Protein AF-A0A6V8PHM7-F1 (afdb_monomer_lite)

Sequence (196 aa):
SLYGDDLQTNILTHQKIQDLKKGDLSDFIRTCPKDVKEMFSRLLSLIRSMKNPFLRDLLLKFFLDESFSDSFKKAAAAITYHHSYSGGLLEHTLSVCETCDHMAAKYSNVNRDLALAGAILHDIGKVHEYKVGVVIEMTDEGKLLGHIAIGHQMVAEKINEIEFFLADLRTHLLHILLSHHGQQEWGSPRCPQTPE

Secondary structure (DSSP, 8-state):
--PPP--------TTSSTT--TT-GGGGS-B-SS-HHHHHHHHHHHHHH-S-HHHHHHHHHHHT-HHHHHHHHH--S-SSSTT-SBTHHHHHHHHHHHHHHHHHHH-TTS-HHHHHHHHHHTTTTHHHHEEESSSEEE-HHHHHHHHHHHHHHHHHHHHHTSTT--HHHHHHHHHHHHHTTSSGGGT-SS---S--

pLDDT: mean 80.78, std 20.19, range [32.53, 98.62]

Radius of gyration: 19.66 Å; chains: 1; bounding box: 48×30×76 Å

InterPro domains:
  IPR003607 HD/PDEase domain [cd00077] (87-168)
  IPR006674 HD domain [PF01966] (90-185)
  IPR006675 HDIG domain [TIGR00277] (86-156)
  IPR050798 YhaM family exoribonucleases and phosphodiesterases [PTHR37294] (8-196)

Organism: NCBI:txid2754717

Structure (mmCIF, N/CA/C/O backbone):
data_AF-A0A6V8PHM7-F1
#
_entry.id   AF-A0A6V8PHM7-F1
#
loop_
_atom_site.group_PDB
_atom_site.id
_atom_site.type_symbol
_atom_site.label_atom_id
_atom_site.label_alt_id
_atom_site.label_comp_id
_atom_site.label_asym_id
_atom_site.label_entity_id
_atom_site.label_seq_id
_atom_site.pdbx_PDB_ins_code
_atom_site.Cartn_x
_atom_site.Cartn_y
_atom_site.Cartn_z
_atom_site.occupancy
_atom_site.B_iso_or_equiv
_atom_site.auth_seq_id
_atom_site.auth_comp_id
_atom_site.auth_asym_id
_atom_site.auth_atom_id
_atom_site.pdbx_PDB_model_num
ATOM 1 N N . SER A 1 1 ? -2.037 2.525 -59.217 1.00 35.31 1 SER A N 1
ATOM 2 C CA . SER A 1 1 ? -1.843 3.920 -58.790 1.00 35.31 1 SER A CA 1
ATOM 3 C C . SER A 1 1 ? -2.313 4.030 -57.352 1.00 35.31 1 SER A C 1
ATOM 5 O O . SER A 1 1 ? -3.493 3.814 -57.122 1.00 35.31 1 SER A O 1
ATOM 7 N N . LEU A 1 2 ? -1.361 4.243 -56.437 1.00 32.53 2 LEU A N 1
ATOM 8 C CA . LEU A 1 2 ? -1.505 4.837 -55.099 1.00 32.53 2 LEU A CA 1
ATOM 9 C C . LEU A 1 2 ? -2.563 4.233 -54.151 1.00 32.53 2 LEU 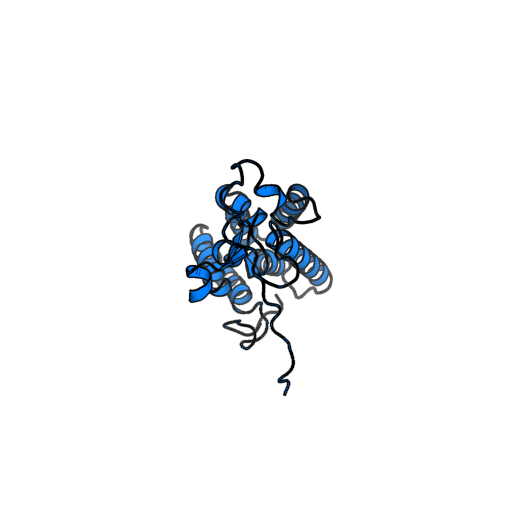A C 1
ATOM 11 O O . LEU A 1 2 ? -3.662 4.756 -54.008 1.00 32.53 2 LEU A O 1
ATOM 15 N N . TYR A 1 3 ? -2.165 3.172 -53.441 1.00 38.16 3 TYR A N 1
ATOM 16 C CA . TYR A 1 3 ? -2.597 2.972 -52.054 1.00 38.16 3 TYR A CA 1
ATOM 17 C C . TYR A 1 3 ? -1.773 3.924 -51.181 1.00 38.16 3 TYR A C 1
ATOM 19 O O . TYR A 1 3 ? -0.547 3.929 -51.282 1.00 38.16 3 TYR A O 1
ATOM 27 N N . GLY A 1 4 ? -2.471 4.770 -50.426 1.00 33.66 4 GLY A N 1
ATOM 28 C CA . GLY A 1 4 ? -1.903 5.834 -49.610 1.00 33.66 4 GLY A CA 1
ATOM 29 C C . GLY A 1 4 ? -1.156 5.324 -48.381 1.00 33.66 4 GLY A C 1
ATOM 30 O O . GLY A 1 4 ? -1.511 4.301 -47.796 1.00 33.66 4 GLY A O 1
ATOM 31 N N . ASP A 1 5 ? -0.119 6.089 -48.063 1.00 43.78 5 ASP A N 1
ATOM 32 C CA . ASP A 1 5 ? 0.754 6.040 -46.900 1.00 43.78 5 ASP A CA 1
ATOM 33 C C . ASP A 1 5 ? 0.001 5.988 -45.566 1.00 43.78 5 ASP A C 1
ATOM 35 O O . ASP A 1 5 ? -0.921 6.767 -45.352 1.00 43.78 5 ASP A O 1
ATOM 39 N N . ASP A 1 6 ? 0.451 5.107 -44.667 1.00 39.88 6 ASP A N 1
ATOM 40 C CA . ASP A 1 6 ? 0.664 5.429 -43.247 1.00 39.88 6 ASP A CA 1
ATOM 41 C C . ASP A 1 6 ? 1.378 4.259 -42.545 1.00 39.88 6 ASP A C 1
ATOM 43 O O . ASP A 1 6 ? 0.782 3.373 -41.936 1.00 39.88 6 ASP A O 1
ATOM 47 N N . LEU A 1 7 ? 2.709 4.251 -42.657 1.00 36.38 7 LEU A N 1
ATOM 48 C CA . LEU A 1 7 ? 3.618 3.391 -41.892 1.00 36.38 7 LEU A CA 1
ATOM 49 C C . LEU A 1 7 ? 4.842 4.225 -41.479 1.00 36.38 7 LEU A C 1
ATOM 51 O O . LEU A 1 7 ? 5.941 4.066 -42.004 1.00 36.38 7 LEU A O 1
ATOM 55 N N . GLN A 1 8 ? 4.661 5.137 -40.523 1.00 37.12 8 GLN A N 1
ATOM 56 C CA . GLN A 1 8 ? 5.773 5.665 -39.725 1.00 37.12 8 GLN A CA 1
ATOM 57 C C . GLN A 1 8 ? 5.819 4.940 -38.378 1.00 37.12 8 GLN A C 1
ATOM 59 O O . GLN A 1 8 ? 5.395 5.451 -37.346 1.00 37.12 8 GLN A O 1
ATOM 64 N N . THR A 1 9 ? 6.358 3.722 -38.387 1.00 39.97 9 THR A N 1
ATOM 65 C CA . THR A 1 9 ? 6.734 2.993 -37.170 1.00 39.97 9 THR A CA 1
ATOM 66 C C . THR A 1 9 ? 8.250 2.935 -37.036 1.00 39.97 9 THR A C 1
ATOM 68 O O . THR A 1 9 ? 8.925 2.222 -37.772 1.00 39.97 9 THR A O 1
ATOM 71 N N . ASN A 1 10 ? 8.746 3.713 -36.070 1.00 43.69 10 ASN A N 1
ATOM 72 C CA . ASN A 1 10 ? 9.873 3.443 -35.174 1.00 43.69 10 ASN A CA 1
ATOM 73 C C . ASN A 1 10 ? 10.925 2.429 -35.652 1.00 43.69 10 ASN A C 1
ATOM 75 O O . ASN A 1 10 ? 10.865 1.247 -35.319 1.00 43.69 10 ASN A O 1
ATOM 79 N N . ILE A 1 11 ? 11.977 2.934 -36.295 1.00 39.06 11 ILE A N 1
ATOM 80 C CA . ILE A 1 11 ? 13.274 2.254 -36.349 1.00 39.06 11 ILE A CA 1
ATOM 81 C C . ILE A 1 11 ? 14.287 3.159 -35.647 1.00 39.06 11 ILE A C 1
ATOM 83 O O . ILE A 1 11 ? 15.045 3.893 -36.276 1.00 39.06 11 ILE A O 1
ATOM 87 N N . LEU A 1 12 ? 14.292 3.117 -34.313 1.00 38.50 12 LEU A N 1
ATOM 88 C CA . LEU A 1 12 ? 15.502 3.444 -33.566 1.00 38.50 12 LEU A CA 1
ATOM 89 C C . LEU A 1 12 ? 16.352 2.174 -33.556 1.00 38.50 12 LEU A C 1
ATOM 91 O O . LEU A 1 12 ? 16.049 1.178 -32.905 1.00 38.50 12 LEU A O 1
ATOM 95 N N . THR A 1 13 ? 17.368 2.207 -34.406 1.00 41.56 13 THR A N 1
ATOM 96 C CA . THR A 1 13 ? 18.312 1.141 -34.710 1.00 41.56 13 THR A CA 1
ATOM 97 C C . THR A 1 13 ? 18.984 0.574 -33.456 1.00 41.56 13 THR A C 1
ATOM 99 O O . THR A 1 13 ? 19.547 1.294 -32.633 1.00 41.56 13 THR A O 1
ATOM 102 N N . HIS A 1 14 ? 19.018 -0.760 -33.392 1.00 43.41 14 HIS A N 1
ATOM 103 C CA . HIS A 1 14 ? 19.705 -1.620 -32.414 1.00 43.41 14 HIS A CA 1
ATOM 104 C C . HIS A 1 14 ? 21.212 -1.313 -32.212 1.00 43.41 14 HIS A C 1
ATOM 106 O O . HIS A 1 14 ? 21.855 -1.897 -31.346 1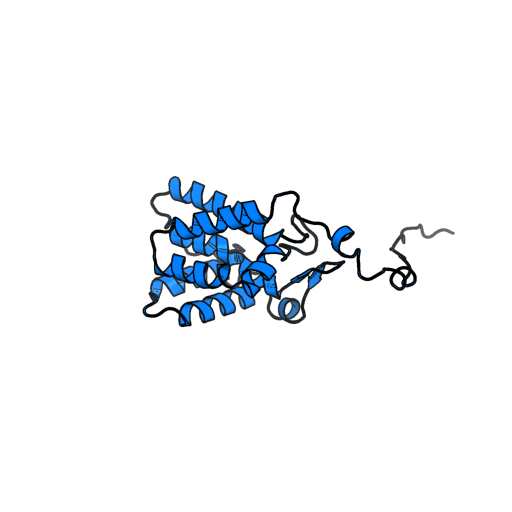.00 43.41 14 HIS A O 1
ATOM 112 N N . GLN A 1 15 ? 21.794 -0.408 -33.006 1.00 38.03 15 GLN A N 1
ATOM 113 C CA . GLN A 1 15 ? 23.227 -0.106 -33.022 1.00 38.03 15 GLN A CA 1
ATOM 114 C C . GLN A 1 15 ? 23.666 0.975 -32.023 1.00 38.03 15 GLN A C 1
ATOM 116 O O . GLN A 1 15 ? 24.852 1.056 -31.735 1.00 38.03 15 GLN A O 1
ATOM 121 N N . LYS A 1 16 ? 22.759 1.773 -31.438 1.00 42.41 16 LYS A N 1
ATOM 122 C CA . LYS A 1 16 ? 23.145 2.830 -30.473 1.00 42.41 16 LYS A CA 1
ATOM 123 C C . LYS A 1 16 ? 23.261 2.375 -29.012 1.00 42.41 16 LYS A C 1
ATOM 125 O O . LYS A 1 16 ? 23.693 3.154 -28.172 1.00 42.41 16 LYS A O 1
ATOM 130 N N . ILE A 1 17 ? 22.885 1.134 -28.700 1.00 47.56 17 ILE A N 1
ATOM 131 C CA . ILE A 1 17 ? 22.852 0.628 -27.316 1.00 47.56 17 ILE A CA 1
ATOM 132 C C . ILE A 1 17 ? 24.230 0.106 -26.864 1.00 47.56 17 ILE A C 1
ATOM 134 O O . ILE A 1 17 ? 24.504 0.061 -25.669 1.00 47.56 17 ILE A O 1
ATOM 138 N N . GLN A 1 18 ? 25.129 -0.235 -27.794 1.00 44.59 18 GLN A N 1
ATOM 139 C CA . GLN A 1 18 ? 26.425 -0.844 -27.456 1.00 44.59 18 GLN A CA 1
ATOM 140 C C . GLN A 1 18 ? 27.495 0.161 -26.984 1.00 44.59 18 GLN A C 1
ATOM 142 O O . GLN A 1 18 ? 28.447 -0.254 -26.329 1.00 44.59 18 GLN A O 1
ATOM 147 N N . ASP A 1 19 ? 27.305 1.466 -27.220 1.00 42.22 19 ASP A N 1
ATOM 148 C CA . ASP A 1 19 ? 28.264 2.522 -26.842 1.00 42.22 19 ASP A CA 1
ATOM 149 C C . ASP A 1 19 ? 27.917 3.259 -25.534 1.00 42.22 19 ASP A C 1
ATOM 151 O O . ASP A 1 19 ? 28.650 4.153 -25.097 1.00 42.22 19 ASP A O 1
ATOM 155 N N . LEU A 1 20 ? 26.815 2.900 -24.867 1.00 43.03 20 LEU A N 1
ATOM 156 C CA . LEU A 1 20 ? 26.428 3.528 -23.606 1.00 43.03 20 LEU A CA 1
ATOM 157 C C . LEU A 1 20 ? 27.324 3.011 -22.478 1.00 43.03 20 LEU A C 1
ATOM 159 O O . LEU A 1 20 ? 27.116 1.937 -21.909 1.00 43.03 20 LEU A O 1
ATOM 163 N N . LYS A 1 21 ? 28.344 3.806 -22.138 1.00 45.50 21 LYS A N 1
ATOM 164 C CA . LYS A 1 21 ? 29.105 3.637 -20.899 1.00 45.50 21 LYS A CA 1
ATOM 165 C C . LYS A 1 21 ? 28.122 3.489 -19.736 1.00 45.50 21 LYS A C 1
ATOM 167 O O . LYS A 1 21 ? 27.166 4.247 -19.610 1.00 45.50 21 LYS A O 1
ATOM 172 N N . LYS A 1 22 ? 28.421 2.539 -18.850 1.00 44.69 22 LYS A N 1
ATOM 173 C CA . LYS A 1 22 ? 27.653 2.117 -17.661 1.00 44.69 22 LYS A CA 1
ATOM 174 C C . LYS A 1 22 ? 27.314 3.238 -16.647 1.00 44.69 22 LYS A C 1
ATOM 176 O O . LYS A 1 22 ? 26.804 2.930 -15.578 1.00 44.69 22 LYS A O 1
ATOM 181 N N . GLY A 1 23 ? 27.646 4.496 -16.943 1.00 43.38 23 GLY A N 1
ATOM 182 C CA . GLY A 1 23 ? 27.566 5.644 -16.043 1.00 43.38 23 GLY A CA 1
ATOM 183 C C . GLY A 1 23 ? 26.365 6.576 -16.221 1.00 43.38 23 GLY A C 1
ATOM 184 O O . GLY A 1 23 ? 26.227 7.446 -15.379 1.00 43.38 23 GLY A O 1
ATOM 185 N N . ASP A 1 24 ? 25.508 6.406 -17.235 1.00 46.31 24 ASP A N 1
ATOM 186 C CA . ASP A 1 24 ? 24.523 7.453 -17.602 1.00 46.31 24 ASP A CA 1
ATOM 187 C C . ASP A 1 24 ? 23.089 6.943 -17.816 1.00 46.31 24 ASP A C 1
ATOM 189 O O . ASP A 1 24 ? 22.253 7.585 -18.443 1.00 46.31 24 ASP A O 1
ATOM 193 N N . LEU A 1 25 ? 22.772 5.747 -17.315 1.00 46.53 25 LEU A N 1
ATOM 194 C CA . LEU A 1 25 ? 21.434 5.165 -17.480 1.00 46.53 25 LEU A CA 1
ATOM 195 C C . LEU A 1 25 ? 20.356 5.923 -16.684 1.00 46.53 25 LEU A C 1
ATOM 197 O O . LEU A 1 25 ? 19.184 5.831 -17.036 1.00 46.53 25 LEU A O 1
ATOM 201 N N . SER A 1 26 ? 20.733 6.672 -15.640 1.00 50.25 26 SER A N 1
ATOM 202 C CA . SER A 1 26 ? 19.816 7.503 -14.847 1.00 50.25 26 SER A CA 1
ATOM 203 C C . SER A 1 26 ? 19.194 8.641 -15.647 1.00 50.25 26 SER A C 1
ATOM 205 O O . SER A 1 26 ? 18.042 8.987 -15.403 1.00 50.25 26 SER A O 1
ATOM 207 N N . ASP A 1 27 ? 19.924 9.182 -16.619 1.00 46.38 27 ASP A N 1
ATOM 208 C CA . ASP A 1 27 ? 19.555 10.405 -17.338 1.00 46.38 27 ASP A CA 1
ATOM 209 C C . ASP A 1 27 ? 18.450 10.162 -18.376 1.00 46.38 27 ASP A C 1
ATOM 211 O O . ASP A 1 27 ? 17.778 11.090 -18.828 1.00 46.38 27 ASP A O 1
ATOM 215 N N . PHE A 1 28 ? 18.213 8.892 -18.713 1.00 50.03 28 PHE A N 1
ATOM 216 C CA . PHE A 1 28 ? 17.169 8.458 -19.641 1.00 50.03 28 PHE A CA 1
ATOM 217 C C . PHE A 1 28 ? 15.921 7.913 -18.936 1.00 50.03 28 PHE A C 1
ATOM 219 O O . PHE A 1 28 ? 14.899 7.687 -19.587 1.00 50.03 28 PHE A O 1
ATOM 226 N N . ILE A 1 29 ? 15.972 7.714 -17.615 1.00 54.34 29 ILE A N 1
ATOM 227 C CA . ILE A 1 29 ? 14.815 7.283 -16.830 1.00 54.34 29 ILE A CA 1
ATOM 228 C C . ILE A 1 29 ? 14.011 8.529 -16.477 1.00 54.34 29 ILE A C 1
ATOM 230 O O . ILE A 1 29 ? 14.487 9.409 -15.764 1.00 54.34 29 ILE A O 1
ATOM 234 N N . ARG A 1 30 ? 12.757 8.608 -16.937 1.00 57.50 30 ARG A N 1
ATOM 235 C CA . ARG A 1 30 ? 11.834 9.632 -16.430 1.00 57.50 30 ARG A CA 1
ATOM 236 C C . ARG A 1 30 ? 11.690 9.407 -14.925 1.00 57.50 30 ARG A C 1
ATOM 238 O O . ARG A 1 30 ? 11.380 8.295 -14.494 1.00 57.50 30 ARG A O 1
ATOM 245 N N . THR A 1 31 ? 11.944 10.444 -14.142 1.00 58.84 31 THR A N 1
ATOM 246 C CA . THR A 1 31 ? 11.839 10.442 -12.681 1.00 58.84 31 THR A CA 1
ATOM 247 C C . THR A 1 31 ? 10.674 11.317 -12.237 1.00 58.84 31 THR A C 1
ATOM 249 O O . THR A 1 31 ? 10.206 12.185 -12.979 1.00 58.84 31 THR A O 1
ATOM 252 N N . CYS A 1 32 ? 10.167 11.056 -11.033 1.00 61.94 32 CYS A N 1
ATOM 253 C CA . CYS A 1 32 ? 9.136 11.886 -10.425 1.00 61.94 32 CYS A CA 1
ATOM 254 C C . CYS A 1 32 ? 9.595 13.357 -10.331 1.00 61.94 32 CYS A C 1
ATOM 256 O O . CYS A 1 32 ? 10.722 13.611 -9.905 1.00 61.94 32 CYS A O 1
ATOM 258 N N . PRO A 1 33 ? 8.738 14.334 -10.687 1.00 62.91 33 PRO A N 1
ATOM 259 C CA . PRO A 1 33 ? 9.062 15.754 -10.557 1.00 62.91 33 PRO A CA 1
ATOM 260 C C . PRO A 1 33 ? 9.104 16.242 -9.096 1.00 62.91 33 PRO A C 1
ATOM 262 O O . PRO A 1 33 ? 9.552 17.358 -8.843 1.00 62.91 33 PRO A O 1
ATOM 265 N N . LYS A 1 34 ? 8.624 15.437 -8.138 1.00 73.38 34 LYS A N 1
ATOM 266 C CA . LYS A 1 34 ? 8.619 15.731 -6.697 1.00 73.38 34 LYS A CA 1
ATOM 267 C C . LYS A 1 34 ? 9.776 15.028 -5.984 1.00 73.38 34 LYS A C 1
ATOM 269 O O . LYS A 1 34 ? 10.242 13.975 -6.418 1.00 73.38 34 LYS A O 1
ATOM 274 N N . ASP A 1 35 ? 10.204 15.577 -4.846 1.00 87.56 35 ASP A N 1
ATOM 275 C CA . ASP A 1 35 ? 11.247 14.964 -4.019 1.00 87.56 35 ASP A CA 1
ATOM 276 C C . ASP A 1 35 ? 10.744 13.645 -3.399 1.00 87.56 35 ASP A C 1
ATOM 278 O O . ASP A 1 35 ? 9.891 13.619 -2.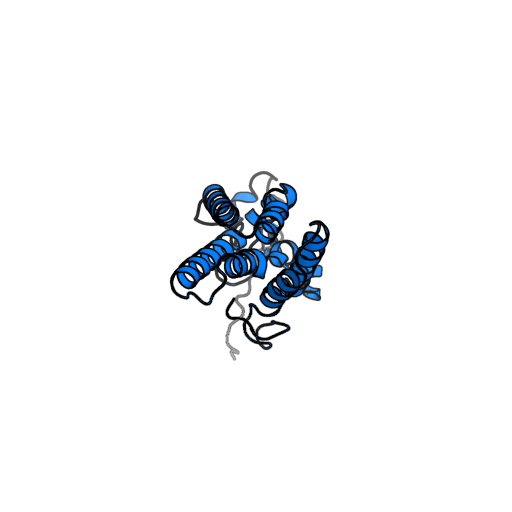508 1.00 87.56 35 ASP A O 1
ATOM 282 N N . VAL A 1 36 ? 11.302 12.527 -3.871 1.00 89.50 36 VAL A N 1
ATOM 283 C CA . VAL A 1 36 ? 10.985 11.171 -3.399 1.00 89.50 36 VAL A CA 1
ATOM 284 C C . VAL A 1 36 ? 11.220 11.015 -1.894 1.00 89.50 36 VAL A C 1
ATOM 286 O O . VAL A 1 36 ? 10.446 10.326 -1.228 1.00 89.50 36 VAL A O 1
ATOM 289 N N . LYS A 1 37 ? 12.257 11.648 -1.331 1.00 91.62 37 LYS A N 1
ATOM 290 C CA . LYS A 1 37 ? 12.539 11.584 0.111 1.00 91.62 37 LYS A CA 1
ATOM 291 C C . LYS A 1 37 ? 11.462 12.311 0.902 1.00 91.62 37 LYS A C 1
ATOM 293 O O . LYS A 1 37 ? 11.013 11.793 1.924 1.00 91.62 37 LYS A O 1
ATOM 298 N N . GLU A 1 38 ? 11.030 13.477 0.428 1.00 93.81 38 GLU A N 1
ATOM 299 C CA . GLU A 1 38 ? 9.951 14.236 1.062 1.00 93.81 38 GLU A CA 1
ATOM 300 C C . GLU A 1 38 ? 8.632 13.456 1.016 1.00 93.81 38 GLU A C 1
ATOM 302 O O . GLU A 1 38 ? 8.000 13.254 2.054 1.00 93.81 38 GLU A O 1
ATOM 307 N N . MET A 1 39 ? 8.249 12.941 -0.157 1.00 94.75 39 MET A N 1
ATOM 308 C CA . MET A 1 39 ? 7.034 12.132 -0.312 1.00 94.75 39 MET A CA 1
ATOM 309 C C . MET A 1 39 ? 7.051 10.898 0.593 1.00 94.75 39 MET A C 1
ATOM 311 O O . MET A 1 39 ? 6.064 10.608 1.270 1.00 94.75 39 MET A O 1
ATOM 315 N N . PHE A 1 40 ? 8.182 10.195 0.659 1.00 96.69 40 PHE A N 1
ATOM 316 C CA . PHE A 1 40 ? 8.317 9.017 1.508 1.00 96.69 40 PHE A CA 1
ATOM 317 C C . PHE A 1 40 ? 8.243 9.370 3.000 1.00 96.69 40 PHE A C 1
ATOM 319 O O . PHE A 1 40 ? 7.588 8.678 3.779 1.00 96.69 40 PHE A O 1
ATOM 326 N N . SER A 1 41 ? 8.849 10.489 3.405 1.00 97.12 41 SER A N 1
ATOM 327 C CA . SER A 1 41 ? 8.738 11.010 4.772 1.00 97.12 41 SER A CA 1
ATOM 328 C C . SER A 1 41 ? 7.289 11.353 5.141 1.00 97.12 41 SER A C 1
ATOM 330 O O . SER A 1 41 ? 6.825 11.026 6.240 1.00 97.12 41 SER A O 1
ATOM 332 N N . ARG A 1 42 ? 6.535 11.953 4.211 1.00 97.06 42 ARG A N 1
ATOM 333 C CA . ARG A 1 42 ? 5.103 12.240 4.389 1.00 97.06 42 ARG A CA 1
ATOM 334 C C . ARG A 1 42 ? 4.283 10.957 4.528 1.00 97.06 42 ARG A C 1
ATOM 336 O O . ARG A 1 42 ? 3.491 10.863 5.463 1.00 97.06 42 ARG A O 1
ATOM 343 N N . LEU A 1 43 ? 4.533 9.945 3.693 1.00 97.94 43 LEU A N 1
ATOM 344 C CA . LEU A 1 43 ? 3.894 8.628 3.801 1.00 97.94 43 LEU A CA 1
ATOM 345 C C . LEU A 1 43 ? 4.143 7.987 5.178 1.00 97.94 43 LEU A C 1
ATOM 347 O O . LEU A 1 43 ? 3.201 7.583 5.859 1.00 97.94 43 LEU A O 1
ATOM 351 N N . LEU A 1 44 ? 5.397 7.964 5.642 1.00 98.25 44 LEU A N 1
ATOM 352 C CA . LEU A 1 44 ? 5.740 7.454 6.975 1.00 98.25 44 LEU A CA 1
ATOM 353 C C . LEU A 1 44 ? 5.076 8.256 8.101 1.00 98.25 44 LEU A C 1
ATOM 355 O O . LEU A 1 44 ? 4.731 7.694 9.140 1.00 98.25 44 LEU A O 1
ATOM 359 N N . SER A 1 45 ? 4.894 9.563 7.916 1.00 98.12 45 SER A N 1
ATOM 360 C CA . SER A 1 45 ? 4.211 10.414 8.894 1.00 98.12 45 SER A CA 1
ATOM 361 C C . SER A 1 45 ? 2.720 10.079 8.986 1.00 98.12 45 SER A C 1
ATOM 363 O O . SER A 1 45 ? 2.193 9.977 10.094 1.00 98.12 45 SER A O 1
ATOM 365 N N . LEU A 1 46 ? 2.061 9.817 7.850 1.00 97.81 46 LEU A N 1
ATOM 366 C CA . LEU A 1 46 ? 0.680 9.322 7.818 1.00 97.81 46 LEU A CA 1
ATOM 367 C C . LEU A 1 46 ? 0.557 7.976 8.538 1.00 97.81 46 LEU A C 1
ATOM 369 O O . LEU A 1 46 ? -0.291 7.849 9.420 1.00 97.81 46 LEU A O 1
ATOM 373 N N . ILE A 1 47 ? 1.450 7.021 8.254 1.00 98.31 47 ILE A N 1
ATOM 374 C CA . ILE A 1 47 ? 1.475 5.712 8.928 1.00 98.31 47 ILE A CA 1
ATOM 375 C C . ILE A 1 47 ? 1.615 5.885 10.446 1.00 98.31 47 ILE A C 1
ATOM 377 O O . ILE A 1 47 ? 0.859 5.310 11.226 1.00 98.31 47 ILE A O 1
ATOM 381 N N . ARG A 1 48 ? 2.553 6.727 10.893 1.00 98.25 48 ARG A N 1
ATOM 382 C CA . ARG A 1 48 ? 2.776 6.981 12.327 1.00 98.25 48 ARG A CA 1
ATOM 383 C C . ARG A 1 48 ? 1.594 7.669 13.012 1.00 98.25 48 ARG A C 1
ATOM 385 O O . ARG A 1 48 ? 1.425 7.486 14.214 1.00 98.25 48 ARG A O 1
ATOM 392 N N . SER A 1 49 ? 0.776 8.421 12.273 1.00 97.75 49 SER A N 1
ATOM 393 C CA . SER A 1 49 ? -0.428 9.077 12.806 1.00 97.75 49 SER A CA 1
ATOM 394 C C . SER A 1 49 ? -1.569 8.108 13.142 1.00 97.75 49 SER A C 1
ATOM 396 O O . SER A 1 49 ? -2.510 8.492 13.838 1.00 97.75 49 SER A O 1
ATOM 398 N N . MET A 1 50 ? -1.507 6.868 12.645 1.00 97.94 50 MET A N 1
ATOM 399 C CA . MET A 1 50 ? -2.566 5.876 12.824 1.00 97.94 50 MET A CA 1
ATOM 400 C C . MET A 1 50 ? -2.693 5.453 14.288 1.00 97.94 50 MET A C 1
ATOM 402 O O . MET A 1 50 ? -1.697 5.249 14.993 1.00 97.94 50 MET A O 1
ATOM 406 N N . LYS A 1 51 ? -3.939 5.305 14.741 1.00 97.50 51 LYS A N 1
ATOM 407 C CA . LYS A 1 51 ? -4.300 4.912 16.108 1.00 97.50 51 LYS A CA 1
ATOM 408 C C . LYS A 1 51 ? -4.376 3.396 16.263 1.00 97.50 51 LYS A C 1
ATOM 410 O O . LYS A 1 51 ? -4.037 2.892 17.330 1.00 97.50 51 LYS A O 1
ATOM 415 N N . ASN A 1 52 ? -4.806 2.677 15.227 1.00 97.62 52 ASN A N 1
ATOM 416 C CA . ASN A 1 52 ? -4.860 1.223 15.211 1.00 97.62 52 ASN A CA 1
ATOM 417 C C . ASN A 1 52 ? -3.429 0.648 15.150 1.00 97.62 52 ASN A C 1
ATOM 419 O O . ASN A 1 52 ? -2.756 0.812 14.127 1.00 97.62 52 ASN A O 1
ATOM 423 N N . PRO A 1 53 ? -2.954 -0.028 16.214 1.00 97.31 53 PRO A N 1
ATOM 424 C CA . PRO A 1 53 ? -1.578 -0.509 16.272 1.00 97.31 53 PRO A CA 1
ATOM 425 C C . PRO A 1 53 ? -1.309 -1.610 15.244 1.00 97.31 53 PRO A C 1
ATOM 427 O O . PRO A 1 53 ? -0.257 -1.592 14.624 1.00 97.31 53 PRO A O 1
ATOM 430 N N . PHE A 1 54 ? -2.268 -2.501 14.973 1.00 98.12 54 PHE A N 1
ATOM 431 C CA . PHE A 1 54 ? -2.085 -3.603 14.024 1.00 98.12 54 PHE A CA 1
ATOM 432 C C . PHE A 1 54 ? -1.868 -3.110 12.591 1.00 98.12 54 PHE A C 1
ATOM 434 O O . PHE A 1 54 ? -0.964 -3.583 11.906 1.00 98.12 54 PHE A O 1
ATOM 441 N N . LEU A 1 55 ? -2.670 -2.139 12.139 1.00 98.31 55 LEU A N 1
ATOM 442 C CA . LEU A 1 55 ? -2.500 -1.551 10.808 1.00 98.31 55 LEU A CA 1
ATOM 443 C C . LEU A 1 55 ? -1.199 -0.750 10.713 1.00 98.31 55 LEU A C 1
ATOM 445 O O . LEU A 1 55 ? -0.483 -0.852 9.719 1.00 98.31 55 LEU A O 1
ATOM 449 N N . ARG A 1 56 ? -0.871 0.021 11.756 1.00 98.38 56 ARG A N 1
ATOM 450 C CA . ARG A 1 56 ? 0.380 0.779 11.803 1.00 98.38 56 ARG A CA 1
ATOM 451 C C . ARG A 1 56 ? 1.593 -0.146 11.746 1.00 98.38 56 ARG A C 1
ATOM 453 O O . ARG A 1 56 ? 2.495 0.099 10.952 1.00 98.38 56 ARG A O 1
ATOM 460 N N . ASP A 1 57 ? 1.605 -1.204 12.547 1.00 98.00 57 ASP A N 1
ATOM 461 C CA . ASP A 1 57 ? 2.714 -2.153 12.622 1.00 98.00 57 ASP A CA 1
ATOM 462 C C . ASP A 1 57 ? 2.861 -2.936 11.312 1.00 98.00 57 ASP A C 1
ATOM 464 O O . ASP A 1 57 ? 3.980 -3.116 10.835 1.00 98.00 57 ASP A O 1
ATOM 468 N N . LEU A 1 58 ? 1.747 -3.317 10.675 1.00 98.50 58 LEU A N 1
ATOM 469 C CA . LEU A 1 58 ? 1.738 -3.913 9.336 1.00 98.50 58 LEU A CA 1
ATOM 470 C C . LEU A 1 58 ? 2.424 -3.017 8.305 1.00 98.50 58 LEU A C 1
ATOM 472 O O . LEU A 1 58 ? 3.320 -3.463 7.590 1.00 98.50 58 LEU A O 1
ATOM 476 N N . LEU A 1 59 ? 2.033 -1.746 8.246 1.00 98.62 59 LEU A N 1
ATOM 477 C CA . LEU A 1 59 ? 2.599 -0.793 7.296 1.00 98.62 59 LEU A CA 1
ATOM 478 C C . LEU A 1 59 ? 4.070 -0.502 7.613 1.00 98.62 59 LEU A C 1
ATOM 480 O O . LEU A 1 59 ? 4.904 -0.507 6.712 1.00 98.62 59 LEU A O 1
ATOM 484 N N . LEU A 1 60 ? 4.433 -0.313 8.884 1.00 98.31 60 LEU A N 1
ATOM 485 C CA . LEU A 1 60 ? 5.830 -0.107 9.272 1.00 98.31 60 LEU A CA 1
ATOM 486 C C . LEU A 1 60 ? 6.706 -1.322 8.947 1.00 98.31 60 LEU A C 1
ATOM 488 O O . LEU A 1 60 ? 7.835 -1.130 8.507 1.00 98.31 60 LEU A O 1
ATOM 492 N N . LYS A 1 61 ? 6.202 -2.555 9.086 1.00 97.88 61 LYS A N 1
ATOM 493 C CA . LYS A 1 61 ? 6.938 -3.762 8.677 1.00 97.88 61 LYS A CA 1
ATOM 494 C C . LYS A 1 61 ? 7.253 -3.795 7.178 1.00 97.88 61 LYS A C 1
ATOM 496 O O . LYS A 1 61 ? 8.284 -4.343 6.810 1.00 97.88 61 LYS A O 1
ATOM 501 N N . PHE A 1 62 ? 6.405 -3.215 6.327 1.00 97.81 62 PHE A N 1
ATOM 502 C CA . PHE A 1 62 ? 6.734 -3.013 4.914 1.00 97.81 62 PHE A CA 1
ATOM 503 C C . PHE A 1 62 ? 7.732 -1.868 4.736 1.00 97.81 62 PHE A C 1
ATOM 505 O O . PHE A 1 62 ? 8.814 -2.050 4.194 1.00 97.81 62 PHE A O 1
ATOM 512 N N . PHE A 1 63 ? 7.381 -0.666 5.190 1.00 97.81 63 PHE A N 1
ATOM 513 C CA . PHE A 1 63 ? 8.087 0.552 4.783 1.00 97.81 63 PHE A CA 1
ATOM 514 C C . PHE A 1 63 ? 9.360 0.859 5.582 1.00 97.81 63 PHE A C 1
ATOM 516 O O . PHE A 1 63 ? 10.091 1.775 5.209 1.00 97.81 63 PHE A O 1
ATOM 523 N N . LEU A 1 64 ? 9.645 0.118 6.655 1.00 97.12 64 LEU A N 1
ATOM 524 C CA . LEU A 1 64 ? 10.948 0.143 7.330 1.00 97.12 64 LEU A CA 1
ATOM 525 C C . LEU A 1 64 ? 11.896 -0.961 6.844 1.00 97.12 64 LEU A C 1
ATOM 527 O O . LEU A 1 64 ? 13.068 -0.935 7.211 1.00 97.12 64 LEU A O 1
ATOM 531 N N . ASP A 1 65 ? 11.428 -1.898 6.015 1.00 97.25 65 ASP A N 1
ATOM 532 C CA . ASP A 1 65 ? 12.317 -2.803 5.292 1.00 97.25 65 ASP A CA 1
ATOM 533 C C . ASP A 1 65 ? 13.008 -2.031 4.155 1.00 97.25 65 ASP A C 1
ATOM 535 O O . ASP A 1 65 ? 12.361 -1.453 3.273 1.00 97.25 65 ASP A O 1
ATOM 539 N N . GLU A 1 66 ? 14.340 -1.962 4.193 1.00 95.38 66 GLU A N 1
ATOM 540 C CA . GLU A 1 66 ? 15.118 -1.158 3.241 1.00 95.38 66 GLU A CA 1
ATOM 541 C C . GLU A 1 66 ? 14.952 -1.661 1.803 1.00 95.38 66 GLU A C 1
ATOM 543 O O . GLU A 1 66 ? 14.769 -0.859 0.889 1.00 95.38 66 GLU A O 1
ATOM 548 N N . SER A 1 67 ? 14.937 -2.982 1.606 1.00 94.88 67 SER A N 1
ATOM 549 C CA . SER A 1 67 ? 14.804 -3.604 0.284 1.00 94.88 67 SER A CA 1
ATOM 550 C C . SER A 1 67 ? 13.453 -3.280 -0.358 1.00 94.88 67 SER A C 1
ATOM 552 O O . SER A 1 67 ? 13.375 -2.814 -1.503 1.00 94.88 67 SER A O 1
ATOM 554 N N . PHE A 1 68 ? 12.375 -3.473 0.401 1.00 95.56 68 PHE A N 1
ATOM 555 C CA . PHE A 1 68 ? 11.025 -3.173 -0.041 1.00 95.56 68 PHE A CA 1
ATOM 556 C C . PHE A 1 68 ? 10.840 -1.674 -0.271 1.00 95.56 68 PHE A C 1
ATOM 558 O O . PHE A 1 68 ? 10.375 -1.271 -1.337 1.00 95.56 68 PHE A O 1
ATOM 565 N N . SER A 1 69 ? 11.227 -0.831 0.691 1.00 95.19 69 SER A N 1
ATOM 566 C CA . SER A 1 69 ? 11.037 0.617 0.575 1.00 95.19 69 SER A CA 1
ATOM 567 C C . SER A 1 69 ? 11.812 1.208 -0.604 1.00 95.19 69 SER A C 1
ATOM 569 O O . SER A 1 69 ? 11.280 2.066 -1.311 1.00 95.19 69 SER A O 1
ATOM 571 N N . ASP A 1 70 ? 13.033 0.741 -0.878 1.00 93.25 70 ASP A N 1
ATOM 572 C CA . ASP A 1 70 ? 13.802 1.142 -2.059 1.00 93.25 70 ASP A CA 1
ATOM 573 C C . ASP A 1 70 ? 13.134 0.730 -3.365 1.00 93.25 70 ASP A C 1
ATOM 575 O O . ASP A 1 70 ? 13.116 1.519 -4.315 1.00 93.25 70 ASP A O 1
ATOM 579 N N . SER A 1 71 ? 12.564 -0.472 -3.408 1.00 93.06 71 SER A N 1
ATOM 580 C CA . SER A 1 71 ? 11.822 -0.959 -4.571 1.00 93.06 71 SER A CA 1
ATOM 581 C C . SER A 1 71 ? 10.542 -0.144 -4.785 1.00 93.06 71 SER A C 1
ATOM 583 O O . SER A 1 71 ? 10.293 0.343 -5.886 1.00 93.06 71 SER A O 1
ATOM 585 N N . PHE A 1 72 ? 9.788 0.125 -3.718 1.00 94.38 72 PHE A N 1
ATOM 586 C CA . PHE A 1 72 ? 8.568 0.933 -3.747 1.00 94.38 72 PHE A CA 1
ATOM 587 C C . PHE A 1 72 ? 8.822 2.378 -4.201 1.00 94.38 72 PHE A C 1
ATOM 589 O O . PHE A 1 72 ? 8.112 2.896 -5.061 1.00 94.38 72 PHE A O 1
ATOM 596 N N . LYS A 1 73 ? 9.885 3.021 -3.695 1.00 92.38 73 LYS A N 1
ATOM 597 C CA . LYS A 1 73 ? 10.304 4.379 -4.102 1.00 92.38 73 LYS A CA 1
ATOM 598 C C . LYS A 1 73 ? 10.712 4.474 -5.578 1.00 92.38 73 LYS A C 1
ATOM 600 O O . LYS A 1 73 ? 10.745 5.578 -6.115 1.00 92.38 73 LYS A O 1
ATOM 605 N N . LYS A 1 74 ? 11.063 3.357 -6.221 1.00 88.44 74 LYS A N 1
ATOM 606 C CA . LYS A 1 74 ? 11.484 3.298 -7.632 1.00 88.44 74 LYS A CA 1
ATOM 607 C C . LYS A 1 74 ? 10.394 2.763 -8.558 1.00 88.44 74 LYS A C 1
ATOM 609 O O . LYS A 1 74 ? 10.489 2.966 -9.764 1.00 88.44 74 LYS A O 1
ATOM 614 N N . ALA A 1 75 ? 9.365 2.113 -8.024 1.00 87.38 75 ALA A N 1
ATOM 615 C CA . ALA A 1 75 ? 8.292 1.527 -8.813 1.00 87.38 75 ALA A CA 1
ATOM 616 C C . ALA A 1 75 ? 7.484 2.592 -9.579 1.00 87.38 75 ALA A C 1
ATOM 618 O O . ALA A 1 75 ? 7.278 3.720 -9.114 1.00 87.38 75 ALA A O 1
ATOM 619 N N . ALA A 1 76 ? 7.021 2.210 -10.768 1.00 82.69 76 ALA A N 1
ATOM 620 C CA . ALA A 1 76 ? 6.083 2.990 -11.566 1.00 82.69 76 ALA A CA 1
ATOM 621 C C . ALA A 1 76 ? 4.638 2.625 -11.199 1.00 82.69 76 ALA A C 1
ATOM 623 O O . ALA A 1 76 ? 4.374 1.504 -10.767 1.00 82.69 76 ALA A O 1
ATOM 624 N N . ALA A 1 77 ? 3.696 3.549 -11.399 1.00 70.19 77 ALA A N 1
ATOM 625 C CA . ALA A 1 77 ? 2.279 3.263 -11.152 1.00 70.19 77 ALA A CA 1
ATOM 626 C C . ALA A 1 77 ? 1.560 2.666 -12.376 1.00 70.19 77 ALA A C 1
ATOM 628 O O . ALA A 1 77 ? 0.490 2.078 -12.224 1.00 70.19 77 ALA A O 1
ATOM 629 N N . ALA A 1 78 ? 2.112 2.833 -13.584 1.00 72.31 78 ALA A N 1
ATOM 630 C CA . ALA A 1 78 ? 1.525 2.368 -14.842 1.00 72.31 78 ALA A CA 1
ATOM 631 C C . ALA A 1 78 ? 2.577 2.263 -15.963 1.00 72.31 78 ALA A C 1
ATOM 633 O O . ALA A 1 78 ? 3.650 2.863 -15.877 1.00 72.31 78 ALA A O 1
ATOM 634 N N . ILE A 1 79 ? 2.238 1.548 -17.045 1.00 59.31 79 ILE A N 1
ATOM 635 C CA . ILE A 1 79 ? 3.089 1.391 -18.241 1.00 59.31 79 ILE A CA 1
ATOM 636 C C . ILE A 1 79 ? 2.916 2.559 -19.234 1.00 59.31 79 ILE A C 1
ATOM 638 O O . ILE A 1 79 ? 3.904 3.062 -19.761 1.00 59.31 79 ILE A O 1
ATOM 642 N N . THR A 1 80 ? 1.682 3.008 -19.492 1.00 52.41 80 THR A N 1
ATOM 643 C CA . THR A 1 80 ? 1.351 3.908 -20.626 1.00 52.41 80 THR A CA 1
ATOM 644 C C . THR A 1 80 ? 0.610 5.198 -20.254 1.00 52.41 80 THR A C 1
ATOM 646 O O . THR A 1 80 ? 0.406 6.045 -21.120 1.00 52.41 80 THR A O 1
ATOM 649 N N . TYR A 1 81 ? 0.235 5.387 -18.988 1.00 49.81 81 TYR A N 1
ATOM 650 C CA . TYR A 1 81 ? -0.531 6.549 -18.509 1.00 49.81 81 TYR A CA 1
ATOM 651 C C . TYR A 1 81 ? 0.206 7.291 -17.375 1.00 49.81 81 TYR A C 1
ATOM 653 O O . TYR A 1 81 ? 1.305 6.891 -16.993 1.00 49.81 81 TYR A O 1
ATOM 661 N N . HIS A 1 82 ? -0.353 8.413 -16.888 1.00 54.31 82 HIS A N 1
ATOM 662 C CA . HIS A 1 82 ? 0.222 9.272 -15.836 1.00 54.31 82 HIS A CA 1
ATOM 663 C C . HIS A 1 82 ? 0.934 8.461 -14.727 1.00 54.31 82 HIS A C 1
ATOM 665 O O . HIS A 1 82 ? 0.411 7.451 -14.272 1.00 54.31 82 HIS A O 1
ATOM 671 N N . HIS A 1 83 ? 2.125 8.910 -14.303 1.00 59.03 83 HIS A N 1
ATOM 672 C CA . HIS A 1 83 ? 3.023 8.222 -13.349 1.00 59.03 83 HIS A CA 1
ATOM 673 C C . HIS A 1 83 ? 3.794 6.989 -13.880 1.00 59.03 83 HIS A C 1
ATOM 675 O O . HIS A 1 83 ? 4.300 6.178 -13.098 1.00 59.03 83 HIS A O 1
ATOM 681 N N . SER A 1 84 ? 3.975 6.875 -15.201 1.00 66.19 84 SER A N 1
ATOM 682 C CA . SER A 1 84 ? 4.894 5.921 -15.848 1.00 66.19 84 SER A CA 1
ATOM 683 C C . SER A 1 84 ? 6.376 6.332 -15.711 1.00 66.19 84 SER A C 1
ATOM 685 O O . SER A 1 84 ? 7.070 6.591 -16.700 1.00 66.19 84 SER A O 1
ATOM 687 N N . TYR A 1 85 ? 6.855 6.480 -14.478 1.00 73.19 85 TYR A N 1
ATOM 688 C CA . TYR A 1 85 ? 8.229 6.873 -14.158 1.00 73.19 85 TYR A CA 1
ATOM 689 C C . TYR A 1 85 ? 8.676 6.322 -12.805 1.00 73.19 85 TYR A C 1
ATOM 691 O O . TYR A 1 85 ? 7.851 5.923 -11.982 1.00 73.19 85 TYR A O 1
ATOM 699 N N . SER A 1 86 ? 9.987 6.345 -12.557 1.00 78.38 86 SER A N 1
ATOM 700 C CA . SER A 1 86 ? 10.542 5.953 -11.260 1.00 78.38 86 SER A CA 1
ATOM 701 C C . SER A 1 86 ? 9.982 6.837 -10.142 1.00 78.38 86 SER A C 1
ATOM 703 O O . SER A 1 86 ? 10.132 8.062 -10.183 1.00 78.38 86 SER A O 1
ATOM 705 N N . GLY A 1 87 ? 9.355 6.213 -9.141 1.00 83.19 87 GLY A N 1
ATOM 706 C CA . GLY A 1 87 ? 8.692 6.892 -8.021 1.00 83.19 87 GLY A CA 1
ATOM 707 C C . GLY A 1 87 ? 7.233 7.267 -8.274 1.00 83.19 87 GLY A C 1
ATOM 708 O O . GLY A 1 87 ? 6.600 7.865 -7.405 1.00 83.19 87 GLY A O 1
ATOM 709 N N . GLY A 1 88 ? 6.680 6.887 -9.428 1.00 86.38 88 GLY A N 1
ATOM 710 C CA . GLY A 1 88 ? 5.278 7.118 -9.756 1.00 86.38 88 GLY A CA 1
ATOM 711 C C . GLY A 1 88 ? 4.310 6.401 -8.815 1.00 86.38 88 GLY A C 1
ATOM 712 O O . GLY A 1 88 ? 3.280 6.974 -8.470 1.00 86.38 88 GLY A O 1
ATOM 713 N N . LEU A 1 89 ? 4.653 5.190 -8.349 1.00 91.94 89 LEU A N 1
ATOM 714 C CA . LEU A 1 89 ? 3.817 4.450 -7.397 1.00 91.94 89 LEU A CA 1
ATOM 715 C C . LEU A 1 89 ? 3.676 5.209 -6.072 1.00 91.94 89 LEU A C 1
ATOM 717 O O . LEU A 1 89 ? 2.563 5.429 -5.610 1.00 91.94 89 LEU A O 1
ATOM 721 N N . LEU A 1 90 ? 4.792 5.675 -5.503 1.00 94.50 90 LEU A N 1
ATOM 722 C CA . LEU A 1 90 ? 4.790 6.452 -4.261 1.00 94.50 90 LEU A CA 1
ATOM 723 C C . LEU A 1 90 ? 3.956 7.733 -4.384 1.00 94.50 90 LEU A C 1
ATOM 725 O O . LEU A 1 90 ? 3.193 8.051 -3.473 1.00 94.50 90 LEU A O 1
ATOM 729 N N . GLU A 1 91 ? 4.097 8.465 -5.490 1.00 91.94 91 GLU A N 1
ATOM 730 C CA . GLU A 1 91 ? 3.324 9.687 -5.710 1.00 91.94 91 GLU A CA 1
ATOM 731 C C . GLU A 1 91 ? 1.819 9.409 -5.797 1.00 91.94 91 GLU A C 1
ATOM 733 O O . GLU A 1 91 ? 1.032 10.088 -5.133 1.00 91.94 91 GLU A O 1
ATOM 738 N N . HIS A 1 92 ? 1.427 8.398 -6.578 1.00 91.50 92 HIS A N 1
ATOM 739 C CA . HIS A 1 92 ? 0.034 7.970 -6.708 1.00 91.50 92 HIS A CA 1
ATOM 740 C C . HIS A 1 92 ? -0.539 7.552 -5.355 1.00 91.50 92 HIS A C 1
ATOM 742 O O . HIS A 1 92 ? -1.547 8.100 -4.908 1.00 91.50 92 HIS A O 1
ATOM 748 N N . THR A 1 93 ? 0.155 6.658 -4.648 1.00 95.38 93 THR A N 1
ATOM 749 C CA . THR A 1 93 ? -0.244 6.203 -3.316 1.00 95.38 93 THR A CA 1
ATOM 750 C C . THR A 1 93 ? -0.436 7.374 -2.356 1.00 95.38 93 THR A C 1
ATOM 752 O O . THR A 1 93 ? -1.458 7.435 -1.674 1.00 95.38 93 THR A O 1
ATOM 755 N N . LEU A 1 94 ? 0.495 8.335 -2.315 1.00 95.00 94 LEU A N 1
ATOM 756 C CA . LEU A 1 94 ? 0.378 9.493 -1.428 1.00 95.00 94 LEU A CA 1
ATOM 757 C C . LEU A 1 94 ? -0.840 10.365 -1.780 1.00 95.00 94 LEU A C 1
ATOM 759 O O . LEU A 1 94 ? -1.560 10.778 -0.874 1.00 95.00 94 LEU A O 1
ATOM 763 N N . SER A 1 95 ? -1.119 10.583 -3.069 1.00 93.38 95 SER A N 1
ATOM 764 C CA . SER A 1 95 ? -2.304 11.331 -3.519 1.00 93.38 95 SER A CA 1
ATOM 765 C C . SER A 1 95 ? -3.618 10.650 -3.110 1.00 93.38 95 SER A C 1
ATOM 767 O O . SER A 1 95 ? -4.574 11.323 -2.706 1.00 93.38 95 SER A O 1
ATOM 769 N N . VAL A 1 96 ? -3.682 9.317 -3.195 1.00 94.56 96 VAL A N 1
ATOM 770 C CA . VAL A 1 96 ? -4.848 8.542 -2.738 1.00 94.56 96 VAL A CA 1
ATOM 771 C C . VAL A 1 96 ? -4.979 8.637 -1.217 1.00 94.56 96 VAL A C 1
ATOM 773 O O . VAL A 1 96 ? -6.068 8.910 -0.719 1.00 94.56 96 VAL A O 1
ATOM 776 N N . CYS A 1 97 ? -3.874 8.516 -0.473 1.00 95.94 97 CYS A N 1
ATOM 777 C CA . CYS A 1 97 ? -3.876 8.659 0.985 1.00 95.94 97 CYS A CA 1
ATOM 778 C C . CYS A 1 97 ? -4.395 10.024 1.433 1.00 95.94 97 CYS A C 1
ATOM 780 O O . CYS A 1 97 ? -5.226 10.093 2.332 1.00 95.94 97 CYS A O 1
ATOM 782 N N . GLU A 1 98 ? -3.934 11.106 0.801 1.00 93.25 98 GLU A N 1
ATOM 783 C CA . GLU A 1 98 ? -4.417 12.457 1.088 1.00 93.25 98 GLU A CA 1
ATOM 784 C C . GLU A 1 98 ? -5.926 12.552 0.855 1.00 93.25 98 GLU A C 1
ATOM 786 O O . GLU A 1 98 ? -6.650 13.060 1.708 1.00 93.25 98 GLU A O 1
ATOM 791 N N . THR A 1 99 ? -6.422 12.010 -0.257 1.00 92.69 99 THR A N 1
ATOM 792 C CA . THR A 1 99 ? -7.860 11.995 -0.563 1.00 92.69 99 THR A CA 1
ATOM 793 C C . THR A 1 99 ? -8.649 11.234 0.505 1.00 92.69 99 THR A C 1
ATOM 795 O O . THR A 1 99 ? -9.619 11.770 1.048 1.00 92.69 99 THR A O 1
ATOM 798 N N . CYS A 1 100 ? -8.213 10.023 0.860 1.00 93.25 100 CYS A N 1
ATOM 799 C CA . CYS A 1 100 ? -8.843 9.209 1.898 1.00 93.25 100 CYS A CA 1
ATOM 800 C C . CYS A 1 100 ? -8.823 9.902 3.266 1.00 93.25 100 CYS A C 1
ATOM 802 O O . CYS A 1 100 ? -9.830 9.877 3.969 1.00 93.25 100 CYS A O 1
ATOM 804 N N . ASP A 1 101 ? -7.723 10.568 3.628 1.00 93.19 101 ASP A N 1
ATOM 805 C CA . ASP A 1 101 ? -7.596 11.277 4.905 1.00 93.19 101 ASP A CA 1
ATOM 806 C C . ASP A 1 101 ? -8.598 12.438 5.011 1.00 93.19 101 ASP A C 1
ATOM 808 O O . ASP A 1 101 ? -9.331 12.568 5.995 1.00 93.19 101 ASP A O 1
ATOM 812 N N . HIS A 1 102 ? -8.707 13.241 3.947 1.00 91.69 102 HIS A N 1
ATOM 813 C CA . HIS A 1 102 ? -9.680 14.333 3.876 1.00 91.69 102 HIS A CA 1
ATOM 814 C C . HIS A 1 102 ? -11.126 13.816 3.908 1.00 91.69 102 HIS A C 1
ATOM 816 O O . HIS A 1 102 ? -11.982 14.414 4.565 1.00 91.69 102 HIS A O 1
ATOM 822 N N . MET A 1 103 ? -11.420 12.708 3.220 1.00 89.38 103 MET A N 1
ATOM 823 C CA . MET A 1 103 ? -12.758 12.110 3.236 1.00 89.38 103 MET A CA 1
ATOM 824 C C . MET A 1 103 ? -13.114 11.536 4.610 1.00 89.38 103 MET A C 1
ATOM 826 O O . MET A 1 103 ? -14.213 11.793 5.102 1.00 89.38 103 MET A O 1
ATOM 830 N N . ALA A 1 104 ? -12.191 10.833 5.266 1.00 91.44 104 ALA A N 1
ATOM 831 C CA . ALA A 1 104 ? -12.408 10.274 6.597 1.00 91.44 104 ALA A CA 1
ATOM 832 C C . ALA A 1 104 ? -12.611 11.359 7.670 1.00 91.44 104 ALA A C 1
ATOM 834 O O . ALA A 1 104 ? -13.352 11.152 8.627 1.00 91.44 104 ALA A O 1
ATOM 835 N N . ALA A 1 105 ? -12.021 12.547 7.497 1.00 89.75 105 ALA A N 1
ATOM 836 C CA . ALA A 1 105 ? -12.294 13.694 8.365 1.00 89.75 105 ALA A CA 1
ATOM 837 C C . ALA A 1 105 ? -13.727 14.243 8.205 1.00 89.75 105 ALA A C 1
ATOM 839 O O . ALA A 1 105 ? -14.273 14.834 9.138 1.00 89.75 105 ALA A O 1
ATOM 840 N N . LYS A 1 106 ? -14.342 14.059 7.029 1.00 90.06 106 LYS A N 1
ATOM 841 C CA . LYS A 1 106 ? -15.690 14.550 6.710 1.00 90.06 106 LYS A CA 1
ATOM 842 C C . LYS A 1 106 ? -16.792 13.551 7.071 1.00 90.06 106 LYS A C 1
ATOM 844 O O . LYS A 1 106 ? -17.881 13.972 7.459 1.00 90.06 106 LYS A O 1
ATOM 849 N N . TYR A 1 107 ? -16.535 12.254 6.922 1.00 88.50 107 TYR A N 1
ATOM 850 C CA . TYR A 1 107 ? -17.528 11.197 7.111 1.00 88.50 107 TYR A CA 1
ATOM 851 C C . TYR A 1 107 ? -17.221 10.375 8.365 1.00 88.50 107 TYR A C 1
ATOM 853 O O . TYR A 1 107 ? -16.306 9.558 8.381 1.00 88.50 107 TYR A O 1
ATOM 861 N N . SER A 1 108 ? -18.020 10.559 9.419 1.00 85.12 108 SER A N 1
ATOM 862 C CA . SER A 1 108 ? -17.818 9.898 10.719 1.00 85.12 108 SER A CA 1
ATOM 863 C C . SER A 1 108 ? -18.004 8.377 10.695 1.00 85.12 108 SER A C 1
ATOM 865 O O . SER A 1 108 ? -17.594 7.699 11.633 1.00 85.12 108 SER A O 1
ATOM 867 N N . ASN A 1 109 ? -18.625 7.841 9.644 1.00 87.25 109 ASN A N 1
ATOM 868 C CA . ASN A 1 109 ? -18.842 6.412 9.440 1.00 87.25 109 ASN A CA 1
ATOM 869 C C . ASN A 1 109 ? -17.695 5.713 8.688 1.00 87.25 109 ASN A C 1
ATOM 871 O O . ASN A 1 109 ? -17.834 4.532 8.390 1.00 87.25 109 ASN A O 1
ATOM 875 N N . VAL A 1 110 ? -16.607 6.422 8.362 1.00 88.75 110 VAL A N 1
ATOM 876 C CA . VAL A 1 110 ? -15.417 5.857 7.710 1.00 88.75 110 VAL A CA 1
ATOM 877 C C . VAL A 1 110 ? -14.320 5.651 8.748 1.00 88.75 110 VAL A C 1
ATOM 879 O O . VAL A 1 110 ? -13.910 6.581 9.448 1.00 88.75 110 VAL A O 1
ATOM 882 N N . ASN A 1 111 ? -13.792 4.435 8.834 1.00 94.56 111 ASN A N 1
ATOM 883 C CA . ASN A 1 111 ? -12.617 4.145 9.636 1.00 94.56 111 ASN A CA 1
ATOM 884 C C . ASN A 1 111 ? -11.363 4.687 8.938 1.00 94.56 111 ASN A C 1
ATOM 886 O O . ASN A 1 111 ? -10.792 4.041 8.061 1.00 94.56 111 ASN A O 1
ATOM 890 N N . ARG A 1 112 ? -10.911 5.870 9.372 1.00 96.06 112 ARG A N 1
ATOM 891 C CA . ARG A 1 112 ? -9.722 6.556 8.839 1.00 96.06 112 ARG A CA 1
ATOM 892 C C . ARG A 1 112 ? -8.506 5.644 8.686 1.00 96.06 112 ARG A C 1
ATOM 894 O O . ARG A 1 112 ? -7.856 5.672 7.648 1.00 96.06 112 ARG A O 1
ATOM 901 N N . ASP A 1 113 ? -8.171 4.872 9.718 1.00 97.56 113 ASP A N 1
ATOM 902 C CA . ASP A 1 113 ? -6.946 4.070 9.709 1.00 97.56 113 ASP A CA 1
ATOM 903 C C . ASP A 1 113 ? -7.055 2.908 8.716 1.00 97.56 113 ASP A C 1
ATOM 905 O O . ASP A 1 113 ? -6.085 2.595 8.030 1.00 97.56 113 ASP A O 1
ATOM 909 N N . LEU A 1 114 ? -8.236 2.298 8.599 1.00 96.88 114 LEU A N 1
ATOM 910 C CA . LEU A 1 114 ? -8.484 1.243 7.621 1.00 96.88 114 LEU A CA 1
ATOM 911 C C . LEU A 1 114 ? -8.485 1.792 6.186 1.00 96.88 114 LEU A C 1
ATOM 913 O O . LEU A 1 114 ? -7.837 1.202 5.325 1.00 96.88 114 LEU A O 1
ATOM 917 N N . ALA A 1 115 ? -9.114 2.948 5.952 1.00 95.62 115 ALA A N 1
ATOM 918 C CA . ALA A 1 115 ? -9.089 3.633 4.660 1.00 95.62 115 ALA A CA 1
ATOM 919 C C . ALA A 1 115 ? -7.659 4.023 4.248 1.00 95.62 115 ALA A C 1
ATOM 921 O O . ALA A 1 115 ? -7.259 3.801 3.108 1.00 95.62 115 ALA A O 1
ATOM 922 N N . LEU A 1 116 ? -6.853 4.548 5.180 1.00 97.62 116 LEU A N 1
ATOM 923 C CA . LEU A 1 116 ? -5.440 4.841 4.928 1.00 97.62 116 LEU A CA 1
ATOM 924 C C . LEU A 1 116 ? -4.630 3.573 4.654 1.00 97.62 116 LEU A C 1
ATOM 926 O O . LEU A 1 116 ? -3.841 3.560 3.717 1.00 97.62 116 LEU A O 1
ATOM 930 N N . ALA A 1 117 ? -4.822 2.497 5.421 1.00 98.06 117 ALA A N 1
ATOM 931 C CA . ALA A 1 117 ? -4.136 1.233 5.155 1.00 98.06 117 ALA A CA 1
ATOM 932 C C . ALA A 1 117 ? -4.481 0.684 3.764 1.00 98.06 117 ALA A C 1
ATOM 934 O O . ALA A 1 117 ? -3.580 0.291 3.024 1.00 98.06 117 ALA A O 1
ATOM 935 N N . GLY A 1 118 ? -5.762 0.722 3.389 1.00 97.06 118 GLY A N 1
ATOM 936 C CA . GLY A 1 118 ? -6.232 0.380 2.051 1.00 97.06 118 GLY A CA 1
ATOM 937 C C . GLY A 1 118 ? -5.576 1.241 0.972 1.00 97.06 118 GLY A C 1
ATOM 938 O O . GLY A 1 118 ? -4.968 0.708 0.049 1.00 97.06 118 GLY A O 1
ATOM 939 N N . ALA A 1 119 ? -5.602 2.565 1.132 1.00 96.25 119 ALA A N 1
ATOM 940 C CA . ALA A 1 119 ? -4.977 3.511 0.209 1.00 96.25 119 ALA A CA 1
ATOM 941 C C . ALA A 1 119 ? -3.471 3.270 0.034 1.00 96.25 119 ALA A C 1
ATOM 943 O O . ALA A 1 119 ? -2.962 3.337 -1.083 1.00 96.25 119 ALA A O 1
ATOM 944 N N . ILE A 1 120 ? -2.753 2.956 1.114 1.00 97.94 120 ILE A N 1
ATOM 945 C CA . ILE A 1 120 ? -1.311 2.696 1.058 1.00 97.94 120 ILE A CA 1
ATOM 946 C C . ILE A 1 120 ? -1.010 1.382 0.325 1.00 97.94 120 ILE A C 1
ATOM 948 O O . ILE A 1 120 ? -0.027 1.295 -0.410 1.00 97.94 120 ILE A O 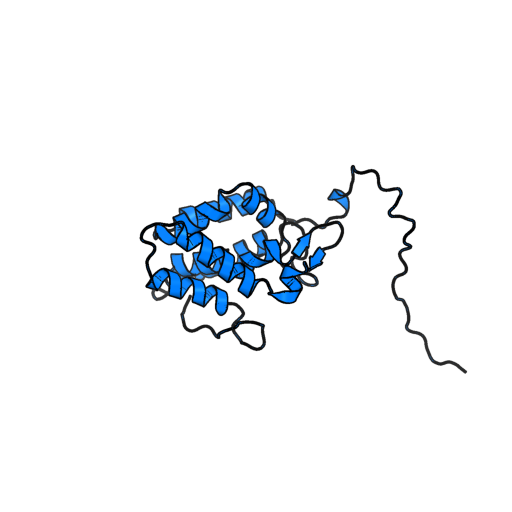1
ATOM 952 N N . LEU A 1 121 ? -1.849 0.365 0.524 1.00 97.88 121 LEU A N 1
ATOM 953 C CA . LEU A 1 121 ? -1.581 -1.004 0.085 1.00 97.88 121 LEU A CA 1
ATOM 954 C C . LEU A 1 121 ? -2.258 -1.397 -1.234 1.00 97.88 121 LEU A C 1
ATOM 956 O O . LEU A 1 121 ? -1.870 -2.417 -1.795 1.00 97.88 121 LEU A O 1
ATOM 960 N N . HIS A 1 122 ? -3.235 -0.637 -1.741 1.00 94.69 122 HIS A N 1
ATOM 961 C CA . HIS A 1 122 ? -4.076 -1.066 -2.871 1.00 94.69 122 HIS A CA 1
ATOM 962 C C . HIS A 1 122 ? -3.268 -1.509 -4.101 1.00 94.69 122 HIS A C 1
ATOM 964 O O . HIS A 1 122 ? -3.510 -2.575 -4.659 1.00 94.69 122 HIS A O 1
ATOM 970 N N . ASP A 1 123 ? -2.241 -0.734 -4.443 1.00 94.38 123 ASP A N 1
ATOM 971 C CA . ASP A 1 123 ? -1.376 -0.945 -5.602 1.00 94.38 123 ASP A CA 1
ATOM 972 C C . ASP A 1 123 ? -0.000 -1.531 -5.222 1.00 94.38 123 ASP A C 1
ATOM 974 O O . ASP A 1 123 ? 0.928 -1.526 -6.031 1.00 94.38 123 ASP A O 1
ATOM 978 N N . ILE A 1 124 ? 0.173 -2.053 -3.998 1.00 96.56 124 ILE A N 1
ATOM 979 C CA . ILE A 1 124 ? 1.486 -2.506 -3.497 1.00 96.56 124 ILE A CA 1
ATOM 980 C C . ILE A 1 124 ? 2.126 -3.593 -4.373 1.00 96.56 124 ILE A C 1
ATOM 982 O O . ILE A 1 124 ? 3.349 -3.638 -4.515 1.00 96.56 124 ILE A O 1
ATOM 986 N N . GLY A 1 125 ? 1.309 -4.424 -5.027 1.00 95.25 125 GLY A N 1
ATOM 987 C CA . GLY A 1 125 ? 1.784 -5.464 -5.938 1.00 95.25 125 GLY A CA 1
ATOM 988 C C . GLY A 1 125 ? 2.504 -4.924 -7.176 1.00 95.25 125 GLY A C 1
ATOM 989 O O . GLY A 1 125 ? 3.263 -5.661 -7.803 1.00 95.25 125 GLY A O 1
ATOM 990 N N . LYS A 1 126 ? 2.357 -3.631 -7.508 1.00 93.44 126 LYS A N 1
ATOM 991 C CA . LYS A 1 126 ? 3.060 -3.005 -8.641 1.00 93.44 126 LYS A CA 1
ATOM 992 C C . LYS A 1 126 ? 4.578 -3.000 -8.484 1.00 93.44 126 LYS A C 1
ATOM 994 O O . LYS A 1 126 ? 5.289 -2.940 -9.485 1.00 93.44 126 LYS A O 1
ATOM 999 N N . VAL A 1 127 ? 5.073 -3.144 -7.250 1.00 94.12 127 VAL A N 1
ATOM 1000 C CA . VAL A 1 127 ? 6.502 -3.350 -6.957 1.00 94.12 127 VAL A CA 1
ATOM 1001 C C . VAL A 1 127 ? 7.052 -4.608 -7.641 1.00 94.12 127 VAL A C 1
ATOM 1003 O O . VAL A 1 127 ? 8.222 -4.624 -8.018 1.00 94.12 127 VAL A O 1
ATOM 1006 N N . HIS A 1 128 ? 6.216 -5.632 -7.838 1.00 92.88 128 HIS A N 1
ATOM 1007 C CA . HIS A 1 128 ? 6.582 -6.869 -8.533 1.00 92.88 128 HIS A CA 1
ATOM 1008 C C . HIS A 1 128 ? 5.939 -6.990 -9.922 1.00 92.88 128 HIS A C 1
ATOM 1010 O O . HIS A 1 128 ? 6.444 -7.741 -10.754 1.00 92.88 128 HIS A O 1
ATOM 1016 N N . GLU A 1 129 ? 4.871 -6.240 -10.219 1.00 88.62 129 GLU A N 1
ATOM 1017 C CA . GLU A 1 129 ? 4.233 -6.230 -11.546 1.00 88.62 129 GLU A CA 1
ATOM 1018 C C . GLU A 1 129 ? 5.125 -5.581 -12.614 1.00 88.62 129 GLU A C 1
ATOM 1020 O O . GLU A 1 129 ? 5.182 -6.055 -13.753 1.00 88.62 129 GLU A O 1
ATOM 1025 N N . TYR A 1 130 ? 5.848 -4.518 -12.247 1.00 85.50 130 TYR A N 1
ATOM 1026 C CA . TYR A 1 130 ? 6.674 -3.752 -13.174 1.00 85.50 130 TYR A CA 1
ATOM 1027 C C . TYR A 1 130 ? 8.146 -3.763 -12.792 1.00 85.50 130 TYR A C 1
ATOM 1029 O O . TYR A 1 130 ? 8.526 -3.639 -11.630 1.00 85.50 130 TYR A O 1
ATOM 1037 N N . LYS A 1 131 ? 8.994 -3.802 -13.816 1.00 81.75 131 LYS A N 1
ATOM 1038 C CA . LYS A 1 131 ? 10.427 -3.564 -13.702 1.00 81.75 131 LYS A CA 1
ATOM 1039 C C . LYS A 1 131 ? 10.763 -2.234 -14.359 1.00 81.75 131 LYS A C 1
ATOM 1041 O O . LYS A 1 131 ? 10.553 -2.047 -15.555 1.00 81.75 131 LYS A O 1
ATOM 1046 N N . VAL A 1 132 ? 11.298 -1.309 -13.567 1.00 75.38 132 VAL A N 1
ATOM 1047 C CA . VAL A 1 132 ? 11.727 0.008 -14.051 1.00 75.38 132 VAL A CA 1
ATOM 1048 C C . VAL A 1 132 ? 13.198 -0.069 -14.469 1.00 75.38 132 VAL A C 1
ATOM 1050 O O . VAL A 1 132 ? 14.085 -0.200 -13.626 1.00 75.38 132 VAL A O 1
ATOM 1053 N N . GLY A 1 133 ? 13.448 -0.028 -15.779 1.00 70.00 133 GLY A N 1
ATOM 1054 C CA . GLY A 1 133 ? 14.768 0.149 -16.391 1.00 70.00 133 GLY A CA 1
ATOM 1055 C C . GLY A 1 133 ? 14.789 1.393 -17.284 1.00 70.00 133 GLY A C 1
ATOM 1056 O O . GLY A 1 133 ? 14.068 2.350 -17.021 1.00 70.00 133 GLY A O 1
ATOM 1057 N N . VAL A 1 134 ? 15.570 1.373 -18.375 1.00 66.25 134 VAL A N 1
ATOM 1058 C CA . VAL A 1 134 ? 15.501 2.418 -19.429 1.00 66.25 134 VAL A CA 1
ATOM 1059 C C . VAL A 1 134 ? 14.085 2.520 -20.009 1.00 66.25 134 VAL A C 1
ATOM 1061 O O . VAL A 1 134 ? 13.623 3.596 -20.374 1.00 66.25 134 VAL A O 1
ATOM 1064 N N . VAL A 1 135 ? 13.385 1.388 -20.049 1.00 73.06 135 VAL A N 1
ATOM 1065 C CA . VAL A 1 135 ? 11.954 1.283 -20.326 1.00 73.06 135 VAL A CA 1
ATOM 1066 C C . VAL A 1 135 ? 11.270 0.558 -19.166 1.00 73.06 135 VAL A C 1
ATOM 1068 O O . VAL A 1 135 ? 11.917 -0.188 -18.425 1.00 73.06 135 VAL A O 1
ATOM 1071 N N . ILE A 1 136 ? 9.973 0.804 -18.983 1.00 77.69 136 ILE A N 1
ATOM 1072 C CA . ILE A 1 136 ? 9.148 0.078 -18.012 1.00 77.69 136 ILE A CA 1
ATOM 1073 C C . ILE A 1 136 ? 8.648 -1.193 -18.688 1.00 77.69 136 ILE A C 1
ATOM 1075 O O . ILE A 1 136 ? 8.010 -1.129 -19.739 1.00 77.69 136 ILE A O 1
ATOM 1079 N N . GLU A 1 137 ? 8.925 -2.337 -18.075 1.00 83.12 137 GLU A N 1
ATOM 1080 C CA . GLU A 1 137 ? 8.527 -3.648 -18.582 1.00 83.12 137 GLU A CA 1
ATOM 1081 C C . GLU A 1 137 ? 7.628 -4.354 -17.569 1.00 83.12 137 GLU A C 1
ATOM 1083 O O . GLU A 1 137 ? 7.841 -4.258 -16.359 1.00 83.12 137 GLU A O 1
ATOM 1088 N N . MET A 1 138 ? 6.633 -5.095 -18.059 1.00 86.62 138 MET A N 1
ATOM 1089 C CA . MET A 1 138 ? 5.828 -5.974 -17.213 1.00 86.62 138 MET A CA 1
ATOM 1090 C C . MET A 1 138 ? 6.594 -7.268 -16.940 1.00 86.62 138 MET A C 1
ATOM 1092 O O . MET A 1 138 ? 7.097 -7.901 -17.876 1.00 86.62 138 MET A O 1
ATOM 1096 N N . THR A 1 139 ? 6.678 -7.666 -15.673 1.00 89.38 139 THR A N 1
ATOM 1097 C CA . THR A 1 139 ? 7.306 -8.932 -15.276 1.00 89.38 139 THR A CA 1
ATOM 1098 C C . THR A 1 139 ? 6.431 -10.116 -15.690 1.00 89.38 139 THR A C 1
ATOM 1100 O O . THR A 1 139 ? 5.241 -9.958 -15.968 1.00 89.38 139 THR A O 1
ATOM 1103 N N . ASP A 1 140 ? 6.998 -11.321 -15.748 1.00 89.88 140 ASP A N 1
ATOM 1104 C CA . ASP A 1 140 ? 6.197 -12.514 -16.051 1.00 89.88 140 ASP A CA 1
ATOM 1105 C C . ASP A 1 140 ? 5.182 -12.805 -14.942 1.00 89.88 140 ASP A C 1
ATOM 1107 O O . ASP A 1 140 ? 4.043 -13.162 -15.229 1.00 89.88 140 ASP A O 1
ATOM 1111 N N . GLU A 1 141 ? 5.554 -12.550 -13.687 1.00 90.06 141 GLU A N 1
ATOM 1112 C CA . GLU A 1 141 ? 4.632 -12.600 -12.553 1.00 90.06 141 GLU A CA 1
ATOM 1113 C C . GLU A 1 141 ? 3.487 -11.590 -12.717 1.00 90.06 141 GLU A C 1
ATOM 1115 O O . GLU A 1 141 ? 2.320 -11.955 -12.597 1.00 90.06 141 GLU A O 1
ATOM 1120 N N . GLY A 1 142 ? 3.799 -10.348 -13.098 1.00 89.69 142 GLY A N 1
ATOM 1121 C CA . GLY A 1 142 ? 2.811 -9.311 -13.383 1.00 89.69 142 GLY A CA 1
ATOM 1122 C C . GLY A 1 142 ? 1.859 -9.682 -14.521 1.00 89.69 142 GLY A C 1
ATOM 1123 O O . GLY A 1 142 ? 0.653 -9.505 -14.387 1.00 89.69 142 GLY A O 1
ATOM 1124 N N . LYS A 1 143 ? 2.372 -10.268 -15.612 1.00 86.44 143 LYS A N 1
ATOM 1125 C CA . LYS A 1 143 ? 1.545 -10.744 -16.738 1.00 86.44 143 LYS A CA 1
ATOM 1126 C C . LYS A 1 143 ? 0.584 -11.860 -16.339 1.00 86.44 143 LYS A C 1
ATOM 1128 O O . LYS A 1 143 ? -0.510 -11.930 -16.891 1.00 86.44 143 LYS A O 1
ATOM 1133 N N . LEU A 1 144 ? 1.019 -12.764 -15.463 1.00 89.81 144 LEU A N 1
ATOM 1134 C CA . LEU A 1 144 ? 0.262 -13.967 -15.117 1.00 89.81 144 LEU A CA 1
ATOM 1135 C C . LEU A 1 144 ? -0.709 -13.743 -13.956 1.00 89.81 144 LEU A C 1
ATOM 1137 O O . LEU A 1 144 ? -1.797 -14.314 -13.965 1.00 89.81 144 LEU A O 1
ATOM 1141 N N . LEU A 1 145 ? -0.314 -12.949 -12.959 1.00 90.75 145 LEU A N 1
ATOM 1142 C CA . LEU A 1 145 ? -1.056 -12.783 -11.706 1.00 90.75 145 LEU A CA 1
ATOM 1143 C C . LEU A 1 145 ? -1.704 -11.401 -11.571 1.00 90.75 145 LEU A C 1
ATOM 1145 O O . LEU A 1 145 ? -2.804 -11.293 -11.029 1.00 90.75 145 LEU A O 1
ATOM 1149 N N . GLY A 1 146 ? -1.035 -10.354 -12.057 1.00 90.06 146 GLY A N 1
ATOM 1150 C CA . GLY A 1 146 ? -1.432 -8.961 -11.854 1.00 90.06 146 GLY A CA 1
ATOM 1151 C C . GLY A 1 146 ? -1.215 -8.453 -10.421 1.00 90.06 146 GLY A C 1
ATOM 1152 O O . GLY A 1 146 ? -1.199 -9.212 -9.446 1.00 90.06 146 GLY A O 1
ATOM 1153 N N . HIS A 1 147 ? -1.06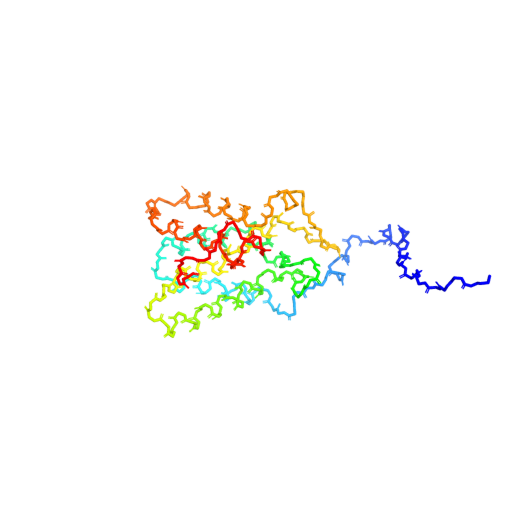6 -7.134 -10.270 1.00 92.81 147 HIS A N 1
ATOM 1154 C CA . HIS A 1 147 ? -0.728 -6.497 -8.990 1.00 92.81 147 HIS A CA 1
ATOM 1155 C C . HIS A 1 147 ? -1.757 -6.737 -7.881 1.00 92.81 147 HIS A C 1
ATOM 1157 O O . HIS A 1 147 ? -1.374 -6.739 -6.716 1.00 92.81 147 HIS A O 1
ATOM 1163 N N . ILE A 1 148 ? -3.039 -6.953 -8.199 1.00 92.88 148 ILE A N 1
ATOM 1164 C CA . ILE A 1 148 ? -4.072 -7.200 -7.180 1.00 92.88 148 ILE A CA 1
ATOM 1165 C C . ILE A 1 148 ? -3.798 -8.519 -6.452 1.00 92.88 148 ILE A C 1
ATOM 1167 O O . ILE A 1 148 ? -3.782 -8.559 -5.222 1.00 92.88 148 ILE A O 1
ATOM 1171 N N . ALA A 1 149 ? -3.562 -9.600 -7.204 1.00 93.44 149 ALA A N 1
ATOM 1172 C CA . ALA A 1 149 ? -3.299 -10.916 -6.630 1.00 93.44 149 ALA A CA 1
ATOM 1173 C C . ALA A 1 149 ? -1.965 -10.930 -5.874 1.00 93.44 149 ALA A C 1
ATOM 1175 O O . ALA A 1 149 ? -1.905 -11.399 -4.736 1.00 93.44 149 ALA A O 1
ATOM 1176 N N . ILE A 1 150 ? -0.930 -10.339 -6.479 1.00 95.38 150 ILE A N 1
ATOM 1177 C CA . ILE A 1 150 ? 0.394 -10.172 -5.870 1.00 95.38 150 ILE A CA 1
ATOM 1178 C C . ILE A 1 150 ? 0.276 -9.381 -4.558 1.00 95.38 150 ILE A C 1
ATOM 1180 O O . ILE A 1 150 ? 0.711 -9.844 -3.507 1.00 95.38 150 ILE A O 1
ATOM 1184 N N . GLY A 1 151 ? -0.367 -8.211 -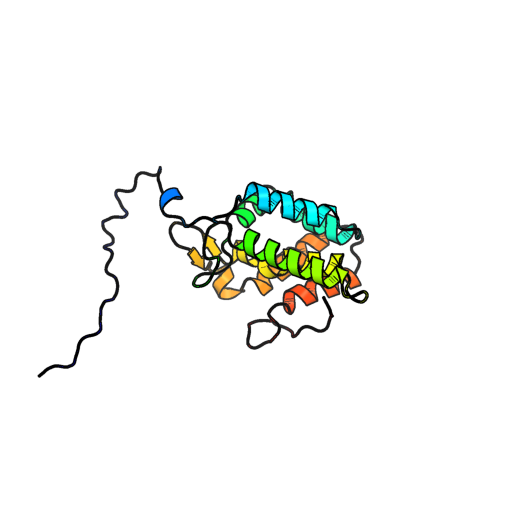4.587 1.00 96.56 151 GLY A N 1
ATOM 1185 C CA . GLY A 1 151 ? -0.535 -7.346 -3.420 1.00 96.56 151 GLY A CA 1
ATOM 1186 C C . GLY A 1 151 ? -1.345 -8.007 -2.308 1.00 96.56 151 GLY A C 1
ATOM 1187 O O . GLY A 1 151 ? -0.957 -7.941 -1.141 1.00 96.56 151 GLY A O 1
ATOM 1188 N N . HIS A 1 152 ? -2.424 -8.716 -2.658 1.00 96.44 152 HIS A N 1
ATOM 1189 C CA . HIS A 1 152 ? -3.192 -9.517 -1.705 1.00 96.44 152 HIS A CA 1
ATOM 1190 C C . HIS A 1 152 ? -2.310 -10.567 -1.016 1.00 96.44 152 HIS A C 1
ATOM 1192 O O . HIS A 1 152 ? -2.357 -10.688 0.210 1.00 96.44 152 HIS A O 1
ATOM 1198 N N . GLN A 1 153 ? -1.498 -11.312 -1.776 1.00 97.38 153 GLN A N 1
ATOM 1199 C CA . GLN A 1 153 ? -0.590 -12.312 -1.214 1.00 97.38 153 GLN A CA 1
ATOM 1200 C C . GLN A 1 153 ? 0.442 -11.669 -0.279 1.00 97.38 153 GLN A C 1
ATOM 1202 O O . GLN A 1 153 ? 0.551 -12.090 0.872 1.00 97.38 153 GLN A O 1
ATOM 1207 N N . MET A 1 154 ? 1.123 -10.609 -0.725 1.00 97.88 154 MET A N 1
ATOM 1208 C CA . MET A 1 154 ? 2.115 -9.885 0.079 1.00 97.88 154 MET A CA 1
ATOM 1209 C C . MET A 1 154 ? 1.535 -9.431 1.421 1.00 97.88 154 MET A C 1
ATOM 1211 O O . MET A 1 154 ? 2.142 -9.625 2.476 1.00 97.88 154 MET A O 1
ATOM 1215 N N . VAL A 1 155 ? 0.345 -8.823 1.398 1.00 98.12 155 VAL A N 1
ATOM 1216 C CA . VAL A 1 155 ? -0.311 -8.319 2.610 1.00 98.12 155 VAL A CA 1
ATOM 1217 C C . VAL A 1 155 ? -0.774 -9.466 3.503 1.00 98.12 155 VAL A C 1
ATOM 1219 O O . VAL A 1 155 ? -0.566 -9.409 4.713 1.00 98.12 155 VAL A O 1
ATOM 1222 N N . ALA A 1 156 ? -1.350 -10.530 2.939 1.00 97.75 156 ALA A N 1
ATOM 1223 C CA . ALA A 1 156 ? -1.782 -11.694 3.707 1.00 97.75 156 ALA A CA 1
ATOM 1224 C C . ALA A 1 156 ? -0.611 -12.398 4.414 1.00 97.75 156 ALA A C 1
ATOM 1226 O O . ALA A 1 156 ? -0.751 -12.796 5.573 1.00 97.75 156 ALA A O 1
ATOM 1227 N N . GLU A 1 157 ? 0.535 -12.528 3.743 1.00 97.88 157 GLU A N 1
ATOM 1228 C CA . GLU A 1 157 ? 1.766 -13.071 4.321 1.00 97.88 157 GLU A CA 1
ATOM 1229 C C . GLU A 1 157 ? 2.300 -12.162 5.428 1.00 97.88 157 GLU A C 1
ATOM 1231 O O . GLU A 1 157 ? 2.568 -12.637 6.531 1.00 97.88 157 GLU A O 1
ATOM 1236 N N . LYS A 1 158 ? 2.359 -10.845 5.192 1.00 97.94 158 LYS A N 1
ATOM 1237 C CA . LYS A 1 158 ? 2.859 -9.895 6.193 1.00 97.94 158 LYS A CA 1
ATOM 1238 C C . LYS A 1 158 ? 1.975 -9.820 7.440 1.00 97.94 158 LYS A C 1
ATOM 1240 O O . LYS A 1 158 ? 2.491 -9.676 8.546 1.00 97.94 158 LYS A O 1
ATOM 1245 N N . ILE A 1 159 ? 0.657 -9.970 7.287 1.00 97.88 159 ILE A N 1
ATOM 1246 C CA . ILE A 1 159 ? -0.284 -10.085 8.412 1.00 97.88 159 ILE A CA 1
ATOM 1247 C C . ILE A 1 159 ? 0.039 -11.309 9.280 1.00 97.88 159 ILE A C 1
ATOM 1249 O O . ILE A 1 159 ? -0.047 -11.215 10.502 1.00 97.88 159 ILE A O 1
ATOM 1253 N N . ASN A 1 160 ? 0.438 -12.440 8.685 1.00 96.88 160 ASN A N 1
ATOM 1254 C CA . ASN A 1 160 ? 0.775 -13.652 9.444 1.00 96.88 160 ASN A CA 1
ATOM 1255 C C . ASN A 1 160 ? 2.027 -13.483 10.327 1.00 96.88 160 ASN A C 1
ATOM 1257 O O . ASN A 1 160 ? 2.227 -14.267 11.249 1.00 96.88 160 ASN A O 1
ATOM 1261 N N . GLU A 1 161 ? 2.857 -12.467 10.073 1.00 96.69 161 GLU A N 1
ATOM 1262 C CA . GLU A 1 161 ? 4.023 -12.127 10.899 1.00 96.69 161 GLU A CA 1
ATOM 1263 C C . GLU A 1 161 ? 3.676 -11.253 12.121 1.00 96.69 161 GLU A C 1
ATOM 1265 O O . GLU A 1 161 ? 4.574 -10.855 12.869 1.00 96.69 161 GLU A O 1
ATOM 1270 N N . ILE A 1 162 ? 2.404 -10.881 12.300 1.00 96.00 162 ILE A N 1
ATOM 1271 C CA . ILE A 1 162 ? 1.933 -10.039 13.404 1.00 96.00 162 ILE A CA 1
ATOM 1272 C C . ILE A 1 162 ? 1.079 -10.892 14.332 1.00 96.00 162 ILE A C 1
ATOM 1274 O O . ILE A 1 162 ? -0.005 -11.354 13.968 1.00 96.00 162 ILE A O 1
ATOM 1278 N N . GLU A 1 163 ? 1.557 -11.083 15.557 1.00 94.44 163 GLU A N 1
ATOM 1279 C CA . GLU A 1 163 ? 0.810 -11.827 16.564 1.00 94.44 163 GLU A CA 1
ATOM 1280 C C . GLU A 1 163 ? -0.517 -11.134 16.898 1.00 94.44 163 GLU A C 1
ATOM 1282 O O . GLU A 1 163 ? -0.605 -9.907 16.984 1.00 94.44 163 GLU A O 1
ATOM 1287 N N . PHE A 1 164 ? -1.558 -11.941 17.112 1.00 93.81 164 PHE A N 1
ATOM 1288 C CA . PHE A 1 164 ? -2.891 -11.487 17.525 1.00 93.81 164 PHE A CA 1
ATOM 1289 C C . PHE A 1 164 ? -3.576 -10.504 16.560 1.00 93.81 164 PHE A C 1
ATOM 1291 O O . PHE A 1 164 ? -4.498 -9.793 16.966 1.00 93.81 164 PHE A O 1
ATOM 1298 N N . PHE A 1 165 ? -3.176 -10.474 15.283 1.00 95.50 165 PHE A N 1
ATOM 1299 C CA . PHE A 1 165 ? -3.851 -9.651 14.282 1.00 95.50 165 PHE A CA 1
ATOM 1300 C C . PHE A 1 165 ? -5.337 -10.030 14.181 1.00 95.50 165 PHE A C 1
ATOM 1302 O O . PHE A 1 165 ? -5.691 -11.191 13.967 1.00 95.50 165 PHE A O 1
ATOM 1309 N N . LEU A 1 166 ? -6.218 -9.040 14.336 1.00 94.81 166 LEU A N 1
ATOM 1310 C CA . LEU A 1 166 ? -7.662 -9.266 14.422 1.00 94.81 166 LEU A CA 1
ATOM 1311 C C . LEU A 1 166 ? -8.226 -9.822 13.102 1.00 94.81 166 LEU A C 1
ATOM 1313 O O . LEU A 1 166 ? -8.003 -9.253 12.032 1.00 94.81 166 LEU A O 1
ATOM 1317 N N . ALA A 1 167 ? -9.000 -10.908 13.181 1.00 94.25 167 ALA A N 1
ATOM 1318 C CA . ALA A 1 167 ? -9.540 -11.604 12.008 1.00 94.25 167 ALA A CA 1
ATOM 1319 C C . ALA A 1 167 ? -10.466 -10.720 11.149 1.00 94.25 167 ALA A C 1
ATOM 1321 O O . ALA A 1 167 ? -10.358 -10.718 9.920 1.00 94.25 167 ALA A O 1
ATOM 1322 N N . ASP A 1 168 ? -11.321 -9.919 11.784 1.00 94.12 168 ASP A N 1
ATOM 1323 C CA . ASP A 1 168 ? -12.220 -8.998 11.076 1.00 94.12 168 ASP A CA 1
ATOM 1324 C C . ASP A 1 168 ? -11.430 -7.901 10.353 1.00 94.12 168 ASP A C 1
ATOM 1326 O O . ASP A 1 168 ? -11.677 -7.603 9.185 1.00 94.12 168 ASP A O 1
ATOM 1330 N N . LEU A 1 169 ? -10.402 -7.361 11.016 1.00 95.44 169 LEU A N 1
ATOM 1331 C CA . LEU A 1 169 ? -9.517 -6.346 10.445 1.00 95.44 169 LEU A CA 1
ATOM 1332 C C . LEU A 1 169 ? -8.757 -6.882 9.227 1.00 95.44 169 LEU A C 1
ATOM 1334 O O . LEU A 1 169 ? -8.632 -6.185 8.222 1.00 95.44 169 LEU A O 1
ATOM 1338 N N . ARG A 1 170 ? -8.291 -8.137 9.297 1.00 96.88 170 ARG A N 1
ATOM 1339 C CA . ARG A 1 170 ? -7.663 -8.833 8.167 1.00 96.88 170 ARG A CA 1
ATOM 1340 C C . ARG A 1 170 ? -8.638 -8.934 7.003 1.00 96.88 170 ARG A C 1
ATOM 1342 O O . ARG A 1 170 ? -8.274 -8.618 5.877 1.00 96.88 170 ARG A O 1
ATOM 1349 N N . THR A 1 171 ? -9.859 -9.380 7.281 1.00 95.44 171 THR A N 1
ATOM 1350 C CA . THR A 1 171 ? -10.885 -9.595 6.259 1.00 95.44 171 THR A CA 1
ATOM 1351 C C . THR A 1 171 ? -11.220 -8.295 5.539 1.00 95.44 171 THR A C 1
ATOM 1353 O O . THR A 1 171 ? -11.202 -8.263 4.312 1.00 95.44 171 THR A O 1
ATOM 1356 N N . HIS A 1 172 ? -11.447 -7.209 6.280 1.00 95.12 172 HIS A N 1
ATOM 1357 C CA . HIS A 1 172 ? -11.740 -5.909 5.680 1.00 95.12 172 HIS A CA 1
ATOM 1358 C C . HIS A 1 172 ? -10.567 -5.368 4.859 1.00 95.12 172 HIS A C 1
ATOM 1360 O O . HIS A 1 172 ? -10.772 -4.913 3.738 1.00 95.12 172 HIS A O 1
ATOM 1366 N N . LEU A 1 173 ? -9.333 -5.457 5.366 1.00 96.44 173 LEU A N 1
ATOM 1367 C CA . LEU A 1 173 ? -8.173 -4.966 4.624 1.00 96.44 173 LEU A CA 1
ATOM 1368 C C . LEU A 1 173 ? -7.968 -5.736 3.311 1.00 96.44 173 LEU A C 1
ATOM 1370 O O . LEU A 1 173 ? -7.788 -5.126 2.260 1.00 96.44 173 LEU A O 1
ATOM 1374 N N . LEU A 1 174 ? -8.041 -7.070 3.349 1.00 94.88 174 LEU A N 1
ATOM 1375 C CA . LEU A 1 174 ? -7.916 -7.890 2.140 1.00 94.88 174 LEU A CA 1
ATOM 1376 C C . LEU A 1 174 ? -9.079 -7.653 1.166 1.00 94.88 174 LEU A C 1
ATOM 1378 O O . LEU A 1 174 ? -8.867 -7.664 -0.044 1.00 94.88 174 LEU A O 1
ATOM 1382 N N . HIS A 1 175 ? -10.287 -7.388 1.670 1.00 92.25 175 HIS A N 1
ATOM 1383 C CA . HIS A 1 175 ? -11.431 -7.007 0.840 1.00 92.25 175 HIS A CA 1
ATOM 1384 C C . HIS A 1 175 ? -11.194 -5.688 0.093 1.00 92.25 175 HIS A C 1
ATOM 1386 O O . HIS A 1 175 ? -11.454 -5.626 -1.110 1.00 92.25 175 HIS A O 1
ATOM 1392 N N . ILE A 1 176 ? -10.648 -4.662 0.755 1.00 92.75 176 ILE A N 1
ATOM 1393 C CA . ILE A 1 176 ? -10.292 -3.391 0.099 1.00 92.75 176 ILE A CA 1
ATOM 1394 C C . ILE A 1 176 ? -9.315 -3.653 -1.052 1.00 92.75 176 ILE A C 1
ATOM 1396 O O . ILE A 1 176 ? -9.557 -3.231 -2.182 1.00 92.75 176 ILE A O 1
ATOM 1400 N N . LEU A 1 177 ? -8.262 -4.441 -0.809 1.00 91.31 177 LEU A N 1
ATOM 1401 C CA . LEU A 1 177 ? -7.296 -4.804 -1.850 1.00 91.31 177 LEU A CA 1
ATOM 1402 C C . LEU A 1 177 ? -7.954 -5.526 -3.033 1.00 91.31 177 LEU A C 1
ATOM 1404 O O . LEU A 1 177 ? -7.633 -5.234 -4.177 1.00 91.31 177 LEU A O 1
ATOM 1408 N N . LEU A 1 178 ? -8.898 -6.433 -2.788 1.00 88.69 178 LEU A N 1
ATOM 1409 C CA . LEU A 1 178 ? -9.579 -7.185 -3.849 1.00 88.69 178 LEU A CA 1
ATOM 1410 C C . LEU A 1 178 ? -10.676 -6.395 -4.574 1.00 88.69 178 LEU A C 1
ATOM 1412 O O . LEU A 1 178 ? -11.216 -6.888 -5.568 1.00 88.69 178 LEU A O 1
ATOM 1416 N N . SER A 1 179 ? -11.042 -5.214 -4.077 1.00 84.06 179 SER A N 1
ATOM 1417 C CA . SER A 1 179 ? -12.165 -4.449 -4.615 1.00 84.06 179 SER A CA 1
ATOM 1418 C C . SER A 1 179 ? -11.829 -3.052 -5.117 1.00 84.06 179 SER A C 1
ATOM 1420 O O . SER A 1 179 ? -12.677 -2.439 -5.764 1.00 84.06 179 SER A O 1
ATOM 1422 N N . HIS A 1 180 ? -10.597 -2.577 -4.930 1.00 80.56 180 HIS A N 1
ATOM 1423 C CA . HIS A 1 180 ? -10.226 -1.178 -5.164 1.00 80.56 180 HIS A CA 1
ATOM 1424 C C . HIS A 1 180 ? -10.371 -0.660 -6.608 1.00 80.56 180 HIS A C 1
ATOM 1426 O O . HIS A 1 180 ? -10.549 0.542 -6.782 1.00 80.56 180 HIS A O 1
ATOM 1432 N N . HIS A 1 181 ? -10.383 -1.512 -7.643 1.00 74.44 181 HIS A N 1
ATOM 1433 C CA . HIS A 1 181 ? -10.735 -1.079 -9.012 1.00 74.44 181 HIS A CA 1
ATOM 1434 C C . HIS A 1 181 ? -12.245 -0.868 -9.216 1.00 74.44 181 HIS A C 1
ATOM 1436 O O . HIS A 1 181 ? -12.689 -0.524 -10.306 1.00 74.44 181 HIS A O 1
ATOM 1442 N N . GLY A 1 182 ? -13.068 -1.047 -8.180 1.00 59.12 182 GLY A N 1
ATOM 1443 C CA . GLY A 1 182 ? -14.482 -0.665 -8.153 1.00 59.12 182 GLY A CA 1
ATOM 1444 C C . GLY A 1 182 ? -15.434 -1.621 -8.876 1.00 59.12 182 GLY A C 1
ATOM 1445 O O . GLY A 1 182 ? -16.511 -1.923 -8.363 1.00 59.12 182 GLY A O 1
ATOM 1446 N N . GLN A 1 183 ? -15.055 -2.126 -10.048 1.00 56.03 183 GLN A N 1
ATOM 1447 C CA . GLN A 1 183 ? -15.876 -3.023 -10.862 1.00 56.03 183 GLN A CA 1
ATOM 1448 C C . GLN A 1 183 ? -15.075 -4.231 -11.340 1.00 56.03 183 GLN A C 1
ATOM 1450 O O . GLN A 1 183 ? -13.870 -4.142 -11.578 1.00 56.03 183 GLN A O 1
ATOM 1455 N N . GLN A 1 184 ? -15.760 -5.361 -11.539 1.00 58.09 184 GLN A N 1
ATOM 1456 C CA . GLN A 1 184 ? -15.126 -6.565 -12.088 1.00 58.09 184 GLN A CA 1
ATOM 1457 C C . GLN A 1 184 ? -14.560 -6.338 -13.491 1.00 58.09 184 GLN A C 1
ATOM 1459 O O . GLN A 1 184 ? -13.495 -6.852 -13.821 1.00 58.09 184 GLN A O 1
ATOM 1464 N N . GLU A 1 185 ? -15.224 -5.499 -14.288 1.00 52.47 185 GLU A N 1
ATOM 1465 C CA . GLU A 1 185 ? -14.772 -5.116 -15.629 1.00 52.47 185 GLU A CA 1
ATOM 1466 C C . GLU A 1 185 ? -13.449 -4.332 -15.615 1.00 52.47 185 GLU A C 1
ATOM 1468 O O . GLU A 1 185 ? -12.781 -4.239 -16.641 1.00 52.47 185 GLU A O 1
ATOM 1473 N N . TRP A 1 186 ? -13.056 -3.771 -14.464 1.00 55.16 186 TRP A N 1
ATOM 1474 C CA . TRP A 1 186 ? -11.825 -2.989 -14.289 1.00 55.16 186 TRP A CA 1
ATOM 1475 C C . TRP A 1 186 ? -10.718 -3.804 -13.604 1.00 55.16 186 TRP A C 1
ATOM 1477 O O . TRP A 1 186 ? -9.701 -3.258 -13.190 1.00 55.16 186 TRP A O 1
ATOM 1487 N N . GLY A 1 187 ? -10.902 -5.124 -13.501 1.00 59.47 187 GLY A N 1
ATOM 1488 C CA . GLY A 1 187 ? -9.900 -6.058 -12.991 1.00 59.47 187 GLY A CA 1
ATOM 1489 C C . GLY A 1 187 ? -10.063 -6.442 -11.521 1.00 59.47 187 GLY A C 1
ATOM 1490 O O . GLY A 1 187 ? -9.373 -7.357 -11.080 1.00 59.47 187 GLY A O 1
ATOM 1491 N N . SER A 1 188 ? -10.987 -5.832 -10.764 1.00 61.06 188 SER A N 1
ATOM 1492 C CA . SER A 1 188 ? -11.246 -6.246 -9.377 1.00 61.06 188 SER A CA 1
ATOM 1493 C C . SER A 1 188 ? -11.901 -7.632 -9.312 1.00 61.06 188 SER A C 1
ATOM 1495 O O . SER A 1 188 ? -12.974 -7.831 -9.883 1.00 61.06 188 SER A O 1
ATOM 1497 N N . PRO A 1 189 ? -11.378 -8.578 -8.516 1.00 63.88 189 PRO A N 1
ATOM 1498 C CA . PRO A 1 189 ? -12.087 -9.824 -8.227 1.00 63.88 189 PRO A CA 1
ATOM 1499 C C . PRO A 1 189 ? -13.485 -9.614 -7.609 1.00 63.88 189 PRO A C 1
ATOM 1501 O O . PRO A 1 189 ? -14.392 -10.429 -7.822 1.00 63.88 189 PRO A O 1
ATOM 1504 N N . ARG A 1 190 ? -13.684 -8.524 -6.847 1.00 62.22 190 ARG A N 1
ATOM 1505 C CA . ARG A 1 190 ? -14.943 -8.176 -6.160 1.00 62.22 190 ARG A CA 1
ATOM 1506 C C . ARG A 1 190 ? -15.290 -6.692 -6.298 1.00 62.22 190 ARG A C 1
ATOM 1508 O O . ARG A 1 190 ? -14.410 -5.856 -6.399 1.00 62.22 190 ARG A O 1
ATOM 1515 N N . CYS A 1 191 ? -16.571 -6.341 -6.244 1.00 63.34 191 CYS A N 1
ATOM 1516 C CA . CYS A 1 191 ? -16.969 -4.934 -6.106 1.00 63.34 191 CYS A CA 1
ATOM 1517 C C . CYS A 1 191 ? -16.791 -4.461 -4.647 1.00 63.34 191 CYS A C 1
ATOM 1519 O O . CYS A 1 191 ? -16.872 -5.302 -3.746 1.00 63.34 191 CYS A O 1
ATOM 1521 N N . PRO A 1 192 ? -16.588 -3.154 -4.387 1.00 70.69 192 PRO A N 1
ATOM 1522 C CA . PRO A 1 192 ? -16.574 -2.602 -3.036 1.00 70.69 192 PRO A CA 1
ATOM 1523 C C . PRO A 1 192 ? -17.871 -2.920 -2.286 1.00 70.69 192 PRO A C 1
ATOM 1525 O O . PRO A 1 192 ? -18.967 -2.841 -2.843 1.00 70.69 192 PRO A O 1
ATOM 1528 N N . GLN A 1 193 ? -17.736 -3.308 -1.020 1.00 71.25 193 GLN A N 1
ATOM 1529 C CA . GLN A 1 193 ? -18.840 -3.687 -0.124 1.00 71.25 193 GLN A CA 1
ATOM 1530 C C . GLN A 1 193 ? -18.749 -2.969 1.229 1.00 71.25 193 GLN A C 1
ATOM 1532 O O . GLN A 1 193 ? -19.617 -3.143 2.083 1.00 71.25 193 GLN A O 1
ATOM 1537 N N . THR A 1 194 ? -17.712 -2.152 1.407 1.00 73.88 194 THR A N 1
ATOM 1538 C CA . THR A 1 194 ? -17.425 -1.338 2.586 1.00 73.88 194 THR A CA 1
ATOM 1539 C C . THR A 1 194 ? -17.292 0.130 2.168 1.00 73.88 194 THR A C 1
ATOM 1541 O O . THR A 1 194 ? -17.039 0.399 0.992 1.00 73.88 194 THR A O 1
ATOM 1544 N N . PRO A 1 195 ? -17.525 1.088 3.085 1.00 52.72 195 PRO A N 1
ATOM 1545 C CA . PRO A 1 195 ? -17.249 2.504 2.836 1.00 52.72 195 PRO A CA 1
ATOM 1546 C C . PRO A 1 195 ? -15.762 2.815 2.618 1.00 52.72 195 PRO A C 1
ATOM 1548 O O . PRO A 1 195 ? -15.450 3.763 1.900 1.00 52.72 195 PRO A O 1
ATOM 1551 N N . GLU A 1 196 ? -14.878 2.059 3.275 1.00 76.56 196 GLU A N 1
ATOM 1552 C CA . GLU A 1 196 ? -13.427 2.024 3.041 1.00 76.56 196 GLU A CA 1
ATOM 1553 C C . GLU A 1 196 ? -13.079 1.232 1.782 1.00 76.56 196 GLU A C 1
ATOM 1555 O O . GLU A 1 196 ? -12.160 1.683 1.064 1.00 76.56 196 GLU A O 1
#

Foldseek 3Di:
DDPDDDDPDDDPDPPPPVPDDPPCQVVLFDADPDDLVVLLVVLLVLLVPDPPVLLSVLVCVQCVPPVNVCLQQQFAQDQPDQRQGGRSNSVQLSVQLVVLQVVCVVDVQDDNSLSNSLSNQLQSLSSQQWDRGSHIDGDPCCVPQNSLRSSLVVSVVSSVVDPPRDPVSNVSSNLSNQAVLQDVVSVRPDHDPGPD